Protein AF-0000000069867717 (afdb_homodimer)

Radius of gyration: 20.2 Å; Cα contacts (8 Å, |Δi|>4): 787; chains: 2; bounding box: 46×59×43 Å

Structure (mmCIF, N/CA/C/O backbone):
data_AF-0000000069867717-model_v1
#
loop_
_entity.id
_entity.type
_entity.pdbx_description
1 polymer "Cytokinin riboside 5'-monophosphate phosphoribohydrolase"
#
loop_
_atom_site.group_PDB
_atom_site.id
_atom_site.type_symbol
_atom_site.label_atom_id
_atom_site.label_alt_id
_atom_site.label_comp_id
_atom_site.label_asym_id
_atom_site.label_entity_id
_atom_site.label_seq_id
_atom_site.pdbx_PDB_ins_code
_atom_site.Cartn_x
_atom_site.Cartn_y
_atom_site.Cartn_z
_atom_site.occupancy
_atom_site.B_iso_or_equiv
_atom_site.auth_seq_id
_atom_site.auth_comp_id
_atom_site.auth_asym_id
_atom_site.auth_atom_id
_atom_site.pdbx_PDB_model_num
ATOM 1 N N . MET A 1 1 ? -8.219 23.781 23.391 1 56.34 1 MET A N 1
ATOM 2 C CA . MET A 1 1 ? -8.781 23.078 22.25 1 56.34 1 MET A CA 1
ATOM 3 C C . MET A 1 1 ? -8.023 21.766 21.984 1 56.34 1 MET A C 1
ATOM 5 O O . MET A 1 1 ? -6.82 21.688 22.234 1 56.34 1 MET A O 1
ATOM 9 N N . PHE A 1 2 ? -8.68 20.641 21.906 1 76.31 2 PHE A N 1
ATOM 10 C CA . PHE A 1 2 ? -8.008 19.359 21.812 1 76.31 2 PHE A CA 1
ATOM 11 C C . PHE A 1 2 ? -7.223 19.25 20.516 1 76.31 2 PHE A C 1
ATOM 13 O O . PHE A 1 2 ? -7.742 19.562 19.438 1 76.31 2 PHE A O 1
ATOM 20 N N . VAL A 1 3 ? -5.871 19.25 20.562 1 89.38 3 VAL A N 1
ATOM 21 C CA . VAL A 1 3 ? -4.992 19.141 19.406 1 89.38 3 VAL A CA 1
ATOM 22 C C . VAL A 1 3 ? -5.066 17.734 18.844 1 89.38 3 VAL A C 1
ATOM 24 O O . VAL A 1 3 ? -4.953 16.75 19.578 1 89.38 3 VAL A O 1
ATOM 27 N N . LYS A 1 4 ? -5.43 17.734 17.547 1 96.44 4 LYS A N 1
ATOM 28 C CA . LYS A 1 4 ? -5.453 16.453 16.844 1 96.44 4 LYS A CA 1
ATOM 29 C C . LYS A 1 4 ? -4.117 16.172 16.156 1 96.44 4 LYS A C 1
ATOM 31 O O . LYS A 1 4 ? -3.238 17.047 16.125 1 96.44 4 LYS A O 1
ATOM 36 N N . LYS A 1 5 ? -3.924 14.945 15.75 1 98.5 5 LYS A N 1
ATOM 37 C CA . LYS A 1 5 ? -2.688 14.562 15.07 1 98.5 5 LYS A CA 1
ATOM 38 C C . LYS A 1 5 ? -2.967 14.062 13.656 1 98.5 5 LYS A C 1
ATOM 40 O O . LYS A 1 5 ? -3.934 13.336 13.43 1 98.5 5 LYS A O 1
ATOM 45 N N . MET A 1 6 ? -2.17 14.516 12.742 1 98.75 6 MET A N 1
ATOM 46 C CA . MET A 1 6 ? -2.242 14.102 11.344 1 98.75 6 MET A CA 1
ATOM 47 C C . MET A 1 6 ? -0.984 13.344 10.938 1 98.75 6 MET A C 1
ATOM 49 O O . MET A 1 6 ? 0.128 13.852 11.078 1 98.75 6 MET A O 1
ATOM 53 N N . ALA A 1 7 ? -1.212 12.094 10.523 1 98.88 7 ALA A N 1
ATOM 54 C CA . ALA A 1 7 ? -0.106 11.391 9.875 1 98.88 7 ALA A CA 1
ATOM 55 C C . ALA A 1 7 ? 0.066 11.852 8.43 1 98.88 7 ALA A C 1
ATOM 57 O O . ALA A 1 7 ? -0.876 11.797 7.637 1 98.88 7 ALA A O 1
ATOM 58 N N . VAL A 1 8 ? 1.256 12.32 8.109 1 98.94 8 VAL A N 1
ATOM 59 C CA . VAL A 1 8 ? 1.554 12.758 6.75 1 98.94 8 VAL A CA 1
ATOM 60 C C . VAL A 1 8 ? 2.572 11.812 6.113 1 98.94 8 VAL A C 1
ATOM 62 O O . VAL A 1 8 ? 3.656 11.602 6.664 1 98.94 8 VAL A O 1
ATOM 65 N N . TYR A 1 9 ? 2.182 11.234 5.008 1 98.81 9 TYR A N 1
ATOM 66 C CA . TYR A 1 9 ? 3.057 10.43 4.164 1 98.81 9 TYR A CA 1
ATOM 67 C C . TYR A 1 9 ? 3.521 11.219 2.947 1 98.81 9 TYR A C 1
ATOM 69 O O . TYR A 1 9 ? 2.705 11.797 2.229 1 98.81 9 TYR A O 1
ATOM 77 N N . CYS A 1 10 ? 4.832 11.211 2.727 1 98.5 10 CYS A N 1
ATOM 78 C CA . CYS A 1 10 ? 5.305 11.992 1.591 1 98.5 10 CYS A CA 1
ATOM 79 C C . CYS A 1 10 ? 6.707 11.562 1.177 1 98.5 10 CYS A C 1
ATOM 81 O O . CYS A 1 10 ? 7.305 10.688 1.812 1 98.5 10 CYS A O 1
ATOM 83 N N . GLY A 1 11 ? 7.125 12.125 0.099 1 96.25 11 GLY A N 1
ATOM 84 C CA . GLY A 1 11 ? 8.398 11.719 -0.478 1 96.25 11 GLY A CA 1
ATOM 85 C C . GLY A 1 11 ? 9.594 12.156 0.348 1 96.25 11 GLY A C 1
ATOM 86 O O . GLY A 1 11 ? 9.594 13.25 0.921 1 96.25 11 GLY A O 1
ATOM 87 N N . ALA A 1 12 ? 10.625 11.305 0.317 1 92.62 12 ALA A N 1
ATOM 88 C CA . ALA A 1 12 ? 11.922 11.664 0.875 1 92.62 12 ALA A CA 1
ATOM 89 C C . ALA A 1 12 ? 12.68 12.602 -0.059 1 92.62 12 ALA A C 1
ATOM 91 O O . ALA A 1 12 ? 13.727 13.141 0.307 1 92.62 12 ALA A O 1
ATOM 92 N N . SER A 1 13 ? 12.156 12.859 -1.184 1 94.88 13 SER A N 1
ATOM 93 C CA . SER A 1 13 ? 12.68 13.789 -2.174 1 94.88 13 SER A CA 1
ATOM 94 C C . SER A 1 13 ? 11.812 15.047 -2.268 1 94.88 13 SER A C 1
ATOM 96 O O . SER A 1 13 ? 10.664 15.047 -1.819 1 94.88 13 SER A O 1
ATOM 98 N N . LEU A 1 14 ? 12.383 16.078 -2.877 1 96.56 14 LEU A N 1
ATOM 99 C CA . LEU A 1 14 ? 11.664 17.344 -3.023 1 96.56 14 LEU A CA 1
ATOM 100 C C . LEU A 1 14 ? 10.812 17.328 -4.285 1 96.56 14 LEU A C 1
ATOM 102 O O . LEU A 1 14 ? 9.969 18.219 -4.473 1 96.56 14 LEU A O 1
ATOM 106 N N . GLY A 1 15 ? 10.961 16.359 -5.105 1 96.06 15 GLY A N 1
ATOM 107 C CA . GLY A 1 15 ? 10.359 16.391 -6.43 1 96.06 15 GLY A CA 1
ATOM 108 C C . GLY A 1 15 ? 11.133 17.266 -7.406 1 96.06 15 GLY A C 1
ATOM 109 O O . GLY A 1 15 ? 12.266 17.656 -7.129 1 96.06 15 GLY A O 1
ATOM 110 N N . ASN A 1 16 ? 10.57 17.422 -8.578 1 96.75 16 ASN A N 1
ATOM 111 C CA . ASN A 1 16 ? 11.312 18.109 -9.625 1 96.75 16 ASN A CA 1
ATOM 112 C C . ASN A 1 16 ? 10.805 19.547 -9.828 1 96.75 16 ASN A C 1
ATOM 114 O O . ASN A 1 16 ? 11.359 20.297 -10.625 1 96.75 16 ASN A O 1
ATOM 118 N N . GLU A 1 17 ? 9.727 19.953 -9.172 1 97.5 17 GLU A N 1
ATOM 119 C CA . GLU A 1 17 ? 9.148 21.297 -9.273 1 97.5 17 GLU A CA 1
ATOM 120 C C . GLU A 1 17 ? 8.969 21.922 -7.898 1 97.5 17 GLU A C 1
ATOM 122 O O . GLU A 1 17 ? 8.641 21.234 -6.93 1 97.5 17 GLU A O 1
ATOM 127 N N . PRO A 1 18 ? 9.055 23.234 -7.801 1 98.12 18 PRO A N 1
ATOM 128 C CA . PRO A 1 18 ? 8.922 23.922 -6.516 1 98.12 18 PRO A CA 1
ATOM 129 C C . PRO A 1 18 ? 7.531 23.766 -5.906 1 98.12 18 PRO A C 1
ATOM 131 O O . PRO A 1 18 ? 7.367 23.891 -4.688 1 98.12 18 PRO A O 1
ATOM 134 N N . ILE A 1 19 ? 6.617 23.469 -6.777 1 98.5 19 ILE A N 1
ATOM 135 C CA . ILE A 1 19 ? 5.227 23.422 -6.34 1 98.5 19 ILE A CA 1
ATOM 136 C C . ILE A 1 19 ? 5.055 22.344 -5.273 1 98.5 19 ILE A C 1
ATOM 138 O O . ILE A 1 19 ? 4.203 22.469 -4.387 1 98.5 19 ILE A O 1
ATOM 142 N N . TYR A 1 20 ? 5.828 21.297 -5.285 1 98.56 20 TYR A N 1
ATOM 143 C CA . TYR A 1 20 ? 5.703 20.234 -4.297 1 98.56 20 TYR A CA 1
ATOM 144 C C . TYR A 1 20 ? 6.184 20.688 -2.928 1 98.56 20 TYR A C 1
ATOM 146 O O . TYR A 1 20 ? 5.527 20.438 -1.914 1 98.56 20 TYR A O 1
ATOM 154 N N . GLN A 1 21 ? 7.242 21.375 -2.916 1 98.44 21 GLN A N 1
ATOM 155 C CA . GLN A 1 21 ? 7.727 21.953 -1.666 1 98.44 21 GLN A CA 1
ATOM 156 C C . GLN A 1 21 ? 6.77 23.016 -1.141 1 98.44 21 GLN A C 1
ATOM 158 O O . GLN A 1 21 ? 6.504 23.078 0.061 1 98.44 21 GLN A O 1
ATOM 163 N N . GLN A 1 22 ? 6.297 23.844 -2.027 1 98.75 22 GLN A N 1
ATOM 164 C CA . GLN A 1 22 ? 5.336 24.875 -1.655 1 98.75 22 GLN A CA 1
ATOM 165 C C . GLN A 1 22 ? 4.082 24.266 -1.034 1 98.75 22 GLN A C 1
ATOM 167 O O . GLN A 1 22 ? 3.547 24.797 -0.057 1 98.75 22 GLN A O 1
ATOM 172 N N . ALA A 1 23 ? 3.641 23.156 -1.586 1 98.75 23 ALA A N 1
ATOM 173 C CA . ALA A 1 23 ? 2.471 22.469 -1.059 1 98.75 23 ALA A CA 1
ATOM 174 C C . ALA A 1 23 ? 2.742 21.922 0.34 1 98.75 23 ALA A C 1
ATOM 176 O O . ALA A 1 23 ? 1.863 21.938 1.204 1 98.75 23 ALA A O 1
ATOM 177 N N . ALA A 1 24 ? 3.938 21.391 0.567 1 98.75 24 ALA A N 1
ATOM 178 C CA . ALA A 1 24 ? 4.324 20.891 1.888 1 98.75 24 ALA A CA 1
ATOM 179 C C . ALA A 1 24 ? 4.281 22.016 2.922 1 98.75 24 ALA A C 1
ATOM 181 O O . ALA A 1 24 ? 3.77 21.828 4.027 1 98.75 24 ALA A O 1
ATOM 182 N N . VAL A 1 25 ? 4.785 23.156 2.555 1 98.81 25 VAL A N 1
ATOM 183 C CA . VAL A 1 25 ? 4.773 24.328 3.432 1 98.81 25 VAL A CA 1
ATOM 184 C C . VAL A 1 25 ? 3.332 24.75 3.715 1 98.81 25 VAL A C 1
ATOM 186 O O . VAL A 1 25 ? 2.965 24.984 4.867 1 98.81 25 VAL A O 1
ATOM 189 N N . ALA A 1 26 ? 2.568 24.828 2.674 1 98.81 26 ALA A N 1
ATOM 190 C CA . ALA A 1 26 ? 1.17 25.219 2.814 1 98.81 26 ALA A CA 1
ATOM 191 C C . ALA A 1 26 ? 0.417 24.25 3.729 1 98.81 26 ALA A C 1
ATOM 193 O O . ALA A 1 26 ? -0.398 24.688 4.551 1 98.81 26 ALA A O 1
ATOM 194 N N . LEU A 1 27 ? 0.656 22.969 3.568 1 98.81 27 LEU A N 1
ATOM 195 C CA . LEU A 1 27 ? 0.003 21.984 4.414 1 98.81 27 LEU A CA 1
ATOM 196 C C . LEU A 1 27 ? 0.368 22.188 5.879 1 98.81 27 LEU A C 1
ATOM 198 O O . LEU A 1 27 ? -0.506 22.188 6.75 1 98.81 27 LEU A O 1
ATOM 202 N N . ALA A 1 28 ? 1.643 22.359 6.156 1 98.81 28 ALA A N 1
ATOM 203 C CA . ALA A 1 28 ? 2.1 22.531 7.531 1 98.81 28 ALA A CA 1
ATOM 204 C C . ALA A 1 28 ? 1.469 23.766 8.164 1 98.81 28 ALA A C 1
ATOM 206 O O . ALA A 1 28 ? 1.031 23.734 9.312 1 98.81 28 ALA A O 1
ATOM 207 N N . ALA A 1 29 ? 1.457 24.859 7.406 1 98.38 29 ALA A N 1
ATOM 208 C CA . ALA A 1 29 ? 0.822 26.078 7.898 1 98.38 29 ALA A CA 1
ATOM 209 C C . ALA A 1 29 ? -0.659 25.859 8.188 1 98.38 29 ALA A C 1
ATOM 211 O O . ALA A 1 29 ? -1.173 26.297 9.219 1 98.38 29 ALA A O 1
ATOM 212 N N . TRP A 1 30 ? -1.313 25.203 7.285 1 98.5 30 TRP A N 1
ATOM 213 C CA . TRP A 1 30 ? -2.727 24.859 7.441 1 98.5 30 TRP A CA 1
ATOM 214 C C . TRP A 1 30 ? -2.945 24 8.672 1 98.5 30 TRP A C 1
ATOM 216 O O . TRP A 1 30 ? -3.906 24.188 9.422 1 98.5 30 TRP A O 1
ATOM 226 N N . MET A 1 31 ? -2.094 23 8.891 1 98.44 31 MET A N 1
ATOM 227 C CA . MET A 1 31 ? -2.164 22.125 10.062 1 98.44 31 MET A CA 1
ATOM 228 C C . MET A 1 31 ? -2.115 22.938 11.352 1 98.44 31 MET A C 1
ATOM 230 O O . MET A 1 31 ? -2.926 22.734 12.25 1 98.44 31 MET A O 1
ATOM 234 N N . LYS A 1 32 ? -1.188 23.875 11.352 1 97.69 32 LYS A N 1
ATOM 235 C CA . LYS A 1 32 ? -1.066 24.719 12.531 1 97.69 32 LYS A CA 1
ATOM 236 C C . LYS A 1 32 ? -2.338 25.531 12.766 1 97.69 32 LYS A C 1
ATOM 238 O O . LYS A 1 32 ? -2.865 25.562 13.875 1 97.69 32 LYS A O 1
ATOM 243 N N . GLU A 1 33 ? -2.793 26.125 11.742 1 97.12 33 GLU A N 1
ATOM 244 C CA . GLU A 1 33 ? -3.986 26.953 11.812 1 97.12 33 GLU A CA 1
ATOM 245 C C . GLU A 1 33 ? -5.199 26.156 12.258 1 97.12 33 GLU A C 1
ATOM 247 O O . GLU A 1 33 ? -6.102 26.688 12.914 1 97.12 33 GLU A O 1
ATOM 252 N N . ASN A 1 34 ? -5.215 24.875 11.945 1 97.19 34 ASN A N 1
ATOM 253 C CA . ASN A 1 34 ? -6.371 24.031 12.242 1 97.19 34 ASN A CA 1
ATOM 254 C C . ASN A 1 34 ? -6.094 23.094 13.414 1 97.19 34 ASN A C 1
ATOM 256 O O . ASN A 1 34 ? -6.805 22.109 13.602 1 97.19 34 ASN A O 1
ATOM 260 N N . HIS A 1 35 ? -5.027 23.312 14.141 1 97.06 35 HIS A N 1
ATOM 261 C CA . HIS A 1 35 ? -4.719 22.672 15.414 1 97.06 35 HIS A CA 1
ATOM 262 C C . HIS A 1 35 ? -4.41 21.188 15.219 1 97.06 35 HIS A C 1
ATOM 264 O O . HIS A 1 35 ? -4.969 20.344 15.922 1 97.06 35 HIS A O 1
ATOM 270 N N . TYR A 1 36 ? -3.551 20.922 14.242 1 98.06 36 TYR A N 1
ATOM 271 C CA . TYR A 1 36 ? -2.992 19.578 14.055 1 98.06 36 TYR A CA 1
ATOM 272 C C . TYR A 1 36 ? -1.508 19.562 14.406 1 98.06 36 TYR A C 1
ATOM 274 O O . TYR A 1 36 ? -0.762 20.469 14.023 1 98.06 36 TYR A O 1
ATOM 282 N N . ASP A 1 37 ? -1.116 18.531 15.117 1 98.44 37 ASP A N 1
ATOM 283 C CA . ASP A 1 37 ? 0.294 18.156 15.188 1 98.44 37 ASP A CA 1
ATOM 284 C C . ASP A 1 37 ? 0.649 17.141 14.109 1 98.44 37 ASP A C 1
ATOM 286 O O . ASP A 1 37 ? -0.237 16.578 13.469 1 98.44 37 ASP A O 1
ATOM 290 N N . LEU A 1 38 ? 1.912 17 13.914 1 98.81 38 LEU A N 1
ATOM 291 C CA . LEU A 1 38 ? 2.393 16.125 12.844 1 98.81 38 LEU A CA 1
ATOM 292 C C . LEU A 1 38 ? 2.842 14.773 13.406 1 98.81 38 LEU A C 1
ATOM 294 O O . LEU A 1 38 ? 3.553 14.719 14.414 1 98.81 38 LEU A O 1
ATOM 298 N N . VAL A 1 39 ? 2.402 13.688 12.812 1 98.94 39 VAL A N 1
ATOM 299 C CA . VAL A 1 39 ? 3 12.359 12.898 1 98.94 39 VAL A CA 1
ATOM 300 C C . VAL A 1 39 ? 3.586 11.961 11.547 1 98.94 39 VAL A C 1
ATOM 302 O O . VAL A 1 39 ? 2.896 12.016 10.523 1 98.94 39 VAL A O 1
ATOM 305 N N . TYR A 1 40 ? 4.879 11.625 11.492 1 98.62 40 TYR A N 1
ATOM 306 C CA . TYR A 1 40 ? 5.477 11.266 10.211 1 98.62 40 TYR A CA 1
ATOM 307 C C . TYR A 1 40 ? 6.668 10.336 10.414 1 98.62 40 TYR A C 1
ATOM 309 O O . TYR A 1 40 ? 6.914 9.859 11.523 1 98.62 40 TYR A O 1
ATOM 317 N N . GLY A 1 41 ? 7.34 10.016 9.383 1 96.56 41 GLY A N 1
ATOM 318 C CA . GLY A 1 41 ? 8.375 9 9.414 1 96.56 41 GLY A CA 1
ATOM 319 C C . GLY A 1 41 ? 9.648 9.461 10.102 1 96.56 41 GLY A C 1
ATOM 320 O O . GLY A 1 41 ? 10.547 8.664 10.359 1 96.56 41 GLY A O 1
ATOM 321 N N . GLY A 1 42 ? 9.797 10.711 10.289 1 96.62 42 GLY A N 1
ATOM 322 C CA . GLY A 1 42 ? 10.883 11.195 11.133 1 96.62 42 GLY A CA 1
ATOM 323 C C . GLY A 1 42 ? 12.094 11.656 10.336 1 96.62 42 GLY A C 1
ATOM 324 O O . GLY A 1 42 ? 13.102 12.062 10.914 1 96.62 42 GLY A O 1
ATOM 325 N N . GLY A 1 43 ? 12.031 11.617 9.031 1 93.44 43 GLY A N 1
ATOM 326 C CA . GLY A 1 43 ? 13.164 12.016 8.219 1 93.44 43 GLY A CA 1
ATOM 327 C C . GLY A 1 43 ? 13.32 13.523 8.117 1 93.44 43 GLY A C 1
ATOM 328 O O . GLY A 1 43 ? 12.352 14.266 8.281 1 93.44 43 GLY A O 1
ATOM 329 N N . ASN A 1 44 ? 14.57 13.945 7.766 1 94.19 44 ASN A N 1
ATOM 330 C CA . ASN A 1 44 ? 14.859 15.375 7.668 1 94.19 44 ASN A CA 1
ATOM 331 C C . ASN A 1 44 ? 15.07 15.805 6.223 1 94.19 44 ASN A C 1
ATOM 333 O O . ASN A 1 44 ? 15.516 16.922 5.961 1 94.19 44 ASN A O 1
ATOM 337 N N . VAL A 1 45 ? 14.766 14.938 5.332 1 93.31 45 VAL A N 1
ATOM 338 C CA . VAL A 1 45 ? 15.062 15.234 3.936 1 93.31 45 VAL A CA 1
ATOM 339 C C . VAL A 1 45 ? 13.766 15.359 3.143 1 93.31 45 VAL A C 1
ATOM 341 O O . VAL A 1 45 ? 12.703 14.914 3.6 1 93.31 45 VAL A O 1
ATOM 344 N N . GLY A 1 46 ? 13.844 16.031 2.025 1 96.19 46 GLY A N 1
ATOM 345 C CA . GLY A 1 46 ? 12.742 16.078 1.078 1 96.19 46 GLY A CA 1
ATOM 346 C C . GLY A 1 46 ? 11.516 16.781 1.63 1 96.19 46 GLY A C 1
ATOM 347 O O . GLY A 1 46 ? 11.633 17.766 2.367 1 96.19 46 GLY A O 1
ATOM 348 N N . LEU A 1 47 ? 10.375 16.281 1.177 1 98.44 47 LEU A N 1
ATOM 349 C CA . LEU A 1 47 ? 9.117 16.859 1.637 1 98.44 47 LEU A CA 1
ATOM 350 C C . LEU A 1 47 ? 8.891 16.562 3.117 1 98.44 47 LEU A C 1
ATOM 352 O O . LEU A 1 47 ? 8.281 17.375 3.826 1 98.44 47 LEU A O 1
ATOM 356 N N . MET A 1 48 ? 9.422 15.445 3.539 1 97.75 48 MET A N 1
ATOM 357 C CA . MET A 1 48 ? 9.32 15.102 4.953 1 97.75 48 MET A CA 1
ATOM 358 C C . MET A 1 48 ? 9.945 16.188 5.828 1 97.75 48 MET A C 1
ATOM 360 O O . MET A 1 48 ? 9.305 16.688 6.75 1 97.75 48 MET A O 1
ATOM 364 N N . GLY A 1 49 ? 11.188 16.516 5.516 1 97.44 49 GLY A N 1
ATOM 365 C CA . GLY A 1 49 ? 11.844 17.578 6.258 1 97.44 49 GLY A CA 1
ATOM 366 C C . GLY A 1 49 ? 11.133 18.906 6.145 1 97.44 49 GLY A C 1
ATOM 367 O O . GLY A 1 49 ? 11.031 19.656 7.125 1 97.44 49 GLY A O 1
ATOM 368 N N . THR A 1 50 ? 10.586 19.219 4.996 1 98.5 50 THR A N 1
ATOM 369 C CA . THR A 1 50 ? 9.922 20.484 4.727 1 98.5 50 THR A CA 1
ATOM 370 C C . THR A 1 50 ? 8.68 20.641 5.602 1 98.5 50 THR A C 1
ATOM 372 O O . THR A 1 50 ? 8.492 21.672 6.242 1 98.5 50 THR A O 1
ATOM 375 N N . VAL A 1 51 ? 7.832 19.594 5.66 1 98.75 51 VAL A N 1
ATOM 376 C CA . VAL A 1 51 ? 6.621 19.656 6.477 1 98.75 51 VAL A CA 1
ATOM 377 C C . VAL A 1 51 ? 6.996 19.797 7.949 1 98.75 51 VAL A C 1
ATOM 379 O O . VAL A 1 51 ? 6.449 20.656 8.656 1 98.75 51 VAL A O 1
ATOM 382 N N . ALA A 1 52 ? 7.945 18.984 8.398 1 98.69 52 ALA A N 1
ATOM 383 C CA . ALA A 1 52 ? 8.359 18.969 9.797 1 98.69 52 ALA A CA 1
ATOM 384 C C . ALA A 1 52 ? 8.938 20.312 10.211 1 98.69 52 ALA A C 1
ATOM 386 O O . ALA A 1 52 ? 8.508 20.906 11.203 1 98.69 52 ALA A O 1
ATOM 387 N N . ASP A 1 53 ? 9.836 20.859 9.398 1 98.62 53 ASP A N 1
ATOM 388 C CA . ASP A 1 53 ? 10.508 22.109 9.711 1 98.62 53 ASP A CA 1
ATOM 389 C C . ASP A 1 53 ? 9.516 23.266 9.734 1 98.62 53 ASP A C 1
ATOM 391 O O . ASP A 1 53 ? 9.586 24.141 10.609 1 98.62 53 ASP A O 1
ATOM 395 N N . THR A 1 54 ? 8.68 23.281 8.758 1 98.75 54 THR A N 1
ATOM 396 C CA . THR A 1 54 ? 7.707 24.359 8.672 1 98.75 54 THR A CA 1
ATOM 397 C C . THR A 1 54 ? 6.781 24.359 9.883 1 98.75 54 THR A C 1
ATOM 399 O O . THR A 1 54 ? 6.523 25.406 10.484 1 98.75 54 THR A O 1
ATOM 402 N N . LEU A 1 55 ? 6.273 23.156 10.25 1 98.69 55 LEU A N 1
ATOM 403 C CA . LEU A 1 55 ? 5.367 23.078 11.391 1 98.69 55 LEU A CA 1
ATOM 404 C C . LEU A 1 55 ? 6.078 23.469 12.68 1 98.69 55 LEU A C 1
ATOM 406 O O . LEU A 1 55 ? 5.508 24.172 13.523 1 98.69 55 LEU A O 1
ATOM 410 N N . LEU A 1 56 ? 7.312 23.062 12.875 1 98.5 56 LEU A N 1
ATOM 411 C CA . LEU A 1 56 ? 8.109 23.438 14.031 1 98.5 56 LEU A CA 1
ATOM 412 C C . LEU A 1 56 ? 8.266 24.953 14.109 1 98.5 56 LEU A C 1
ATOM 414 O O . LEU A 1 56 ? 8.094 25.547 15.18 1 98.5 56 LEU A O 1
ATOM 418 N N . ALA A 1 57 ? 8.586 25.547 12.984 1 98.06 57 ALA A N 1
ATOM 419 C CA . ALA A 1 57 ? 8.789 26.984 12.93 1 98.06 57 ALA A CA 1
ATOM 420 C C . ALA A 1 57 ? 7.52 27.734 13.32 1 98.06 57 ALA A C 1
ATOM 422 O O . ALA A 1 57 ? 7.582 28.844 13.859 1 98.06 57 ALA A O 1
ATOM 423 N N . GLU A 1 58 ? 6.414 27.125 13.117 1 96.38 58 GLU A N 1
ATOM 424 C CA . GLU A 1 58 ? 5.125 27.734 13.438 1 96.38 58 GLU A CA 1
ATOM 425 C C . GLU A 1 58 ? 4.715 27.422 14.875 1 96.38 58 GLU A C 1
ATOM 427 O O . GLU A 1 58 ? 3.625 27.797 15.312 1 96.38 58 GLU A O 1
ATOM 432 N N . GLY A 1 59 ? 5.555 26.672 15.562 1 96.38 59 GLY A N 1
ATOM 433 C CA . GLY A 1 59 ? 5.312 26.391 16.969 1 96.38 59 GLY A CA 1
ATOM 434 C C . GLY A 1 59 ? 4.496 25.125 17.188 1 96.38 59 GLY A C 1
ATOM 435 O O . GLY A 1 59 ? 3.934 24.922 18.266 1 96.38 59 GLY A O 1
ATOM 436 N N . GLY A 1 60 ? 4.406 24.297 16.125 1 97.19 60 GLY A N 1
ATOM 437 C CA . GLY A 1 60 ? 3.688 23.047 16.25 1 97.19 60 GLY A CA 1
ATOM 438 C C . GLY A 1 60 ? 4.543 21.922 16.797 1 97.19 60 GLY A C 1
ATOM 439 O O . GLY A 1 60 ? 5.762 22.062 16.922 1 97.19 60 GLY A O 1
ATOM 440 N N . GLU A 1 61 ? 3.877 20.797 17.156 1 98.38 61 GLU A N 1
ATOM 441 C CA . GLU A 1 61 ? 4.578 19.594 17.609 1 98.38 61 GLU A CA 1
ATOM 442 C C . GLU A 1 61 ? 4.77 18.609 16.453 1 98.38 61 GLU A C 1
ATOM 444 O O . GLU A 1 61 ? 3.883 18.438 15.617 1 98.38 61 GLU A O 1
ATOM 449 N N . VAL A 1 62 ? 5.922 18.016 16.438 1 98.75 62 VAL A N 1
ATOM 450 C CA . VAL A 1 62 ? 6.289 17.062 15.391 1 98.75 62 VAL A CA 1
ATOM 451 C C . VAL A 1 62 ? 6.742 15.75 16.016 1 98.75 62 VAL A C 1
ATOM 453 O O . VAL A 1 62 ? 7.727 15.719 16.766 1 98.75 62 VAL A O 1
ATOM 456 N N . ILE A 1 63 ? 5.988 14.695 15.695 1 98.81 63 ILE A N 1
ATOM 457 C CA . ILE A 1 63 ? 6.277 13.359 16.203 1 98.81 63 ILE A CA 1
ATOM 458 C C . ILE A 1 63 ? 6.777 12.469 15.07 1 98.81 63 ILE A C 1
ATOM 460 O O . ILE A 1 63 ? 6.078 12.266 14.078 1 98.81 63 ILE A O 1
ATOM 464 N N . GLY A 1 64 ? 7.98 11.969 15.234 1 98.31 64 GLY A N 1
ATOM 465 C CA . GLY A 1 64 ? 8.555 11.031 14.289 1 98.31 64 GLY A CA 1
ATOM 466 C C . GLY A 1 64 ? 8.492 9.594 14.75 1 98.31 64 GLY A C 1
ATOM 467 O O . GLY A 1 64 ? 8.539 9.32 15.953 1 98.31 64 GLY A O 1
ATOM 468 N N . VAL A 1 65 ? 8.312 8.656 13.844 1 98 65 VAL A N 1
ATOM 469 C CA . VAL A 1 65 ? 8.391 7.227 14.102 1 98 65 VAL A CA 1
ATOM 470 C C . VAL A 1 65 ? 9.383 6.578 13.148 1 98 65 VAL A C 1
ATOM 472 O O . VAL A 1 65 ? 9.188 6.594 11.93 1 98 65 VAL A O 1
ATOM 475 N N . MET A 1 66 ? 10.414 5.992 13.664 1 95.62 66 MET A N 1
ATOM 476 C CA . MET A 1 66 ? 11.461 5.461 12.797 1 95.62 66 MET A CA 1
ATOM 477 C C . MET A 1 66 ? 12.016 4.156 13.359 1 95.62 66 MET A C 1
ATOM 479 O O . MET A 1 66 ? 12.281 4.051 14.555 1 95.62 66 MET A O 1
ATOM 483 N N . PRO A 1 67 ? 12.117 3.164 12.438 1 92.94 67 PRO A N 1
ATOM 484 C CA . PRO A 1 67 ? 12.789 1.949 12.906 1 92.94 67 PRO A CA 1
ATOM 485 C C . PRO A 1 67 ? 14.273 2.16 13.18 1 92.94 67 PRO A C 1
ATOM 487 O O . PRO A 1 67 ? 14.914 2.998 12.539 1 92.94 67 PRO A O 1
ATOM 490 N N . THR A 1 68 ? 14.828 1.328 13.945 1 88.75 68 THR A N 1
ATOM 491 C CA . THR A 1 68 ? 16.219 1.435 14.383 1 88.75 68 THR A CA 1
ATOM 492 C C . THR A 1 68 ? 17.172 1.349 13.203 1 88.75 68 THR A C 1
ATOM 494 O O . THR A 1 68 ? 18.141 2.113 13.117 1 88.75 68 THR A O 1
ATOM 497 N N . PHE A 1 69 ? 16.906 0.486 12.281 1 82.69 69 PHE A N 1
ATOM 498 C CA . PHE A 1 69 ? 17.828 0.258 11.188 1 82.69 69 PHE A CA 1
ATOM 499 C C . PHE A 1 69 ? 17.859 1.452 10.242 1 82.69 69 PHE A C 1
ATOM 501 O O . PHE A 1 69 ? 18.859 1.697 9.562 1 82.69 69 PHE A O 1
ATOM 508 N N . LEU A 1 70 ? 16.797 2.199 10.195 1 81.06 70 LEU A N 1
ATOM 509 C CA . LEU A 1 70 ? 16.75 3.367 9.32 1 81.06 70 LEU A CA 1
ATOM 510 C C . LEU A 1 70 ? 17.406 4.574 9.984 1 81.06 70 LEU A C 1
ATOM 512 O O . LEU A 1 70 ? 17.828 5.508 9.297 1 81.06 70 LEU A O 1
ATOM 516 N N . MET A 1 71 ? 17.344 4.578 11.273 1 78.75 71 MET A N 1
ATOM 517 C CA . MET A 1 71 ? 18 5.664 12 1 78.75 71 MET A CA 1
ATOM 518 C C . MET A 1 71 ? 19.484 5.746 11.633 1 78.75 71 MET A C 1
ATOM 520 O O . MET A 1 71 ? 20.047 6.84 11.531 1 78.75 71 MET A O 1
ATOM 524 N N . GLU A 1 72 ? 20 4.613 11.359 1 70.94 72 GLU A N 1
ATOM 525 C CA . GLU A 1 72 ? 21.406 4.516 11.031 1 70.94 72 GLU A CA 1
ATOM 526 C C . GLU A 1 72 ? 21.672 4.895 9.578 1 70.94 72 GLU A C 1
ATOM 528 O O . GLU A 1 72 ? 22.766 5.34 9.234 1 70.94 72 GLU A O 1
ATOM 533 N N . ARG A 1 73 ? 20.625 4.672 8.82 1 69.06 73 ARG A N 1
ATOM 534 C CA . ARG A 1 73 ? 20.797 4.863 7.383 1 69.06 73 ARG A CA 1
ATOM 535 C C . ARG A 1 73 ? 20.203 6.199 6.938 1 69.06 73 ARG A C 1
ATOM 537 O O . ARG A 1 73 ? 20.797 6.891 6.102 1 69.06 73 ARG A O 1
ATOM 544 N N . GLU A 1 74 ? 18.953 6.402 7.504 1 65.25 74 GLU A N 1
ATOM 545 C CA . GLU A 1 74 ? 18.266 7.645 7.148 1 65.25 74 GLU A CA 1
ATOM 546 C C . GLU A 1 74 ? 18.734 8.805 8.023 1 65.25 74 GLU A C 1
ATOM 548 O O . GLU A 1 74 ? 19.312 8.586 9.094 1 65.25 74 GLU A O 1
ATOM 553 N N . ILE A 1 75 ? 18.516 9.961 7.449 1 79.5 75 ILE A N 1
ATOM 554 C CA . ILE A 1 75 ? 18.859 11.164 8.203 1 79.5 75 ILE A CA 1
ATOM 555 C C . ILE A 1 75 ? 17.703 11.547 9.117 1 79.5 75 ILE A C 1
ATOM 557 O O . ILE A 1 75 ? 16.766 12.242 8.695 1 79.5 75 ILE A O 1
ATOM 561 N N . ALA A 1 76 ? 17.75 10.859 10.25 1 89.38 76 ALA A N 1
ATOM 562 C CA . ALA A 1 76 ? 16.734 11.18 11.25 1 89.38 76 ALA A CA 1
ATOM 563 C C . ALA A 1 76 ? 16.719 12.68 11.547 1 89.38 76 ALA A C 1
ATOM 565 O O . ALA A 1 76 ? 17.766 13.32 11.57 1 89.38 76 ALA A O 1
ATOM 566 N N . HIS A 1 77 ? 15.516 13.195 11.695 1 93.5 77 HIS A N 1
ATOM 567 C CA . HIS A 1 77 ? 15.383 14.594 12.078 1 93.5 77 HIS A CA 1
ATOM 568 C C . HIS A 1 77 ? 15.664 14.797 13.562 1 93.5 77 HIS A C 1
ATOM 570 O O . HIS A 1 77 ? 14.852 14.406 14.406 1 93.5 77 HIS A O 1
ATOM 576 N N . ASN A 1 78 ? 16.672 15.469 13.953 1 92.38 78 ASN A N 1
ATOM 577 C CA . ASN A 1 78 ? 17.109 15.594 15.344 1 92.38 78 ASN A CA 1
ATOM 578 C C . ASN A 1 78 ? 16.438 16.781 16.031 1 92.38 78 ASN A C 1
ATOM 580 O O . ASN A 1 78 ? 16.578 16.969 17.234 1 92.38 78 ASN A O 1
ATOM 584 N N . GLY A 1 79 ? 15.672 17.562 15.359 1 94.88 79 GLY A N 1
ATOM 585 C CA . GLY A 1 79 ? 15.094 18.766 15.922 1 94.88 79 GLY A CA 1
ATOM 586 C C . GLY A 1 79 ? 13.609 18.641 16.219 1 94.88 79 GLY A C 1
ATOM 587 O O . GLY A 1 79 ? 12.969 19.594 16.656 1 94.88 79 GLY A O 1
ATOM 588 N N . ILE A 1 80 ? 13.07 17.406 16.016 1 97.25 80 ILE A N 1
ATOM 589 C CA . ILE A 1 80 ? 11.625 17.297 16.156 1 97.25 80 ILE A CA 1
ATOM 590 C C . ILE A 1 80 ? 11.25 17.125 17.625 1 97.25 80 ILE A C 1
ATOM 592 O O . ILE A 1 80 ? 12.125 16.938 18.469 1 97.25 80 ILE A O 1
ATOM 596 N N . THR A 1 81 ? 10.016 17.25 17.953 1 98.44 81 THR A N 1
ATOM 597 C CA . THR A 1 81 ? 9.516 17.281 19.328 1 98.44 81 THR A CA 1
ATOM 598 C C . THR A 1 81 ? 9.719 15.938 20 1 98.44 81 THR A C 1
ATOM 600 O O . THR A 1 81 ? 10.133 15.883 21.172 1 98.44 81 THR A O 1
ATOM 603 N N . LYS A 1 82 ? 9.336 14.844 19.328 1 98.19 82 LYS A N 1
ATOM 604 C CA . LYS A 1 82 ? 9.453 13.484 19.875 1 98.19 82 LYS A CA 1
ATOM 605 C C . LYS A 1 82 ? 9.742 12.477 18.766 1 98.19 82 LYS A C 1
ATOM 607 O O . LYS A 1 82 ? 9.133 12.539 17.688 1 98.19 82 LYS A O 1
ATOM 612 N N . MET A 1 83 ? 10.672 11.578 19.062 1 97.56 83 MET A N 1
ATOM 613 C CA . MET A 1 83 ? 10.961 10.477 18.156 1 97.56 83 MET A CA 1
ATOM 614 C C . MET A 1 83 ? 10.633 9.133 18.812 1 97.56 83 MET A C 1
ATOM 616 O O . MET A 1 83 ? 11.156 8.828 19.891 1 97.56 83 MET A O 1
ATOM 620 N N . HIS A 1 84 ? 9.742 8.43 18.266 1 97.81 84 HIS A N 1
ATOM 621 C CA . HIS A 1 84 ? 9.531 7.039 18.641 1 97.81 84 HIS A CA 1
ATOM 622 C C . HIS A 1 84 ? 10.398 6.102 17.812 1 97.81 84 HIS A C 1
ATOM 624 O O . HIS A 1 84 ? 10.312 6.09 16.578 1 97.81 84 HIS A O 1
ATOM 630 N N . THR A 1 85 ? 11.227 5.375 18.453 1 96.19 85 THR A N 1
ATOM 631 C CA . THR A 1 85 ? 12.008 4.34 17.781 1 96.19 85 THR A CA 1
ATOM 632 C C . THR A 1 85 ? 11.305 2.986 17.891 1 96.19 85 THR A C 1
ATOM 634 O O . THR A 1 85 ? 10.852 2.602 18.969 1 96.19 85 THR A O 1
ATOM 637 N N . VAL A 1 86 ? 11.18 2.279 16.75 1 95.69 86 VAL A N 1
ATOM 638 C CA . VAL A 1 86 ? 10.477 1.001 16.734 1 95.69 86 VAL A CA 1
ATOM 639 C C . VAL A 1 86 ? 11.375 -0.071 16.125 1 95.69 86 VAL A C 1
ATOM 641 O O . VAL A 1 86 ? 12.484 0.222 15.672 1 95.69 86 VAL A O 1
ATOM 644 N N . SER A 1 87 ? 10.898 -1.309 16.109 1 92.88 87 SER A N 1
ATOM 645 C CA . SER A 1 87 ? 11.75 -2.443 15.773 1 92.88 87 SER A CA 1
ATOM 646 C C . SER A 1 87 ? 11.859 -2.627 14.266 1 92.88 87 SER A C 1
ATOM 648 O O . SER A 1 87 ? 12.898 -3.074 13.758 1 92.88 87 SER A O 1
ATOM 650 N N . ASP A 1 88 ? 10.773 -2.359 13.523 1 91.94 88 ASP A N 1
ATOM 651 C CA . ASP A 1 88 ? 10.758 -2.633 12.086 1 91.94 88 ASP A CA 1
ATOM 652 C C . ASP A 1 88 ? 9.711 -1.772 11.375 1 91.94 88 ASP A C 1
ATOM 654 O O . ASP A 1 88 ? 9.039 -0.96 12.008 1 91.94 88 ASP A O 1
ATOM 658 N N . MET A 1 89 ? 9.594 -1.967 10.102 1 92.94 89 MET A N 1
ATOM 659 C CA . MET A 1 89 ? 8.727 -1.131 9.273 1 92.94 89 MET A CA 1
ATOM 660 C C . MET A 1 89 ? 7.262 -1.358 9.617 1 92.94 89 MET A C 1
ATOM 662 O O . MET A 1 89 ? 6.449 -0.437 9.531 1 92.94 89 MET A O 1
ATOM 666 N N . HIS A 1 90 ? 6.836 -2.598 9.93 1 94.56 90 HIS A N 1
ATOM 667 C CA . HIS A 1 90 ? 5.457 -2.871 10.312 1 94.56 90 HIS A CA 1
ATOM 668 C C . HIS A 1 90 ? 5.105 -2.172 11.625 1 94.56 90 HIS A C 1
ATOM 670 O O . HIS A 1 90 ? 4.047 -1.551 11.734 1 94.56 90 HIS A O 1
ATOM 676 N N . ALA A 1 91 ? 6.012 -2.229 12.562 1 94.69 91 ALA A N 1
ATOM 677 C CA . ALA A 1 91 ? 5.828 -1.525 13.828 1 94.69 91 ALA A CA 1
ATOM 678 C C . ALA A 1 91 ? 5.73 -0.019 13.609 1 94.69 91 ALA A C 1
ATOM 680 O O . ALA A 1 91 ? 4.965 0.666 14.297 1 94.69 91 ALA A O 1
ATOM 681 N N . ARG A 1 92 ? 6.516 0.533 12.719 1 95.56 92 ARG A N 1
ATOM 682 C CA . ARG A 1 92 ? 6.457 1.949 12.375 1 95.56 92 ARG A CA 1
ATOM 683 C C . ARG A 1 92 ? 5.059 2.342 11.906 1 95.56 92 ARG A C 1
ATOM 685 O O . ARG A 1 92 ? 4.465 3.287 12.43 1 95.56 92 ARG A O 1
ATOM 692 N N . LYS A 1 93 ? 4.562 1.613 10.914 1 96.19 93 LYS A N 1
ATOM 693 C CA . LYS A 1 93 ? 3.258 1.939 10.352 1 96.19 93 LYS A CA 1
ATOM 694 C C . LYS A 1 93 ? 2.154 1.784 11.391 1 96.19 93 LYS A C 1
ATOM 696 O O . LYS A 1 93 ? 1.239 2.607 11.461 1 96.19 93 LYS A O 1
ATOM 701 N N . LYS A 1 94 ? 2.252 0.745 12.188 1 95.25 94 LYS A N 1
ATOM 702 C CA . LYS A 1 94 ? 1.278 0.53 13.25 1 95.25 94 LYS A CA 1
ATOM 703 C C . LYS A 1 94 ? 1.268 1.702 14.227 1 95.25 94 LYS A C 1
ATOM 705 O O . LYS A 1 94 ? 0.203 2.213 14.586 1 95.25 94 LYS A O 1
ATOM 710 N N . LYS A 1 95 ? 2.412 2.137 14.688 1 97.5 95 LYS A N 1
ATOM 711 C CA . LYS A 1 95 ? 2.533 3.234 15.648 1 97.5 95 LYS A CA 1
ATOM 712 C C . LYS A 1 95 ? 1.993 4.535 15.055 1 97.5 95 LYS A C 1
ATOM 714 O O . LYS A 1 95 ? 1.309 5.293 15.75 1 97.5 95 LYS A O 1
ATOM 719 N N . MET A 1 96 ? 2.293 4.805 13.812 1 98.12 96 MET A N 1
ATOM 720 C CA . MET A 1 96 ? 1.802 6.016 13.172 1 98.12 96 MET A CA 1
ATOM 721 C C . MET A 1 96 ? 0.278 6.016 13.102 1 98.12 96 MET A C 1
ATOM 723 O O . MET A 1 96 ? -0.359 7.043 13.336 1 98.12 96 MET A O 1
ATOM 727 N N . ILE A 1 97 ? -0.272 4.863 12.773 1 97 97 ILE A N 1
ATOM 728 C CA . ILE A 1 97 ? -1.723 4.734 12.688 1 97 97 ILE A CA 1
ATOM 729 C C . ILE A 1 97 ? -2.34 4.941 14.07 1 97 97 ILE A C 1
ATOM 731 O O . ILE A 1 97 ? -3.365 5.617 14.203 1 97 97 ILE A O 1
ATOM 735 N N . GLU A 1 98 ? -1.707 4.422 15.109 1 96.12 98 GLU A N 1
ATOM 736 C CA . GLU A 1 98 ? -2.178 4.547 16.484 1 96.12 98 GLU A CA 1
ATOM 737 C C . GLU A 1 98 ? -2.191 6.004 16.938 1 96.12 98 GLU A C 1
ATOM 739 O O . GLU A 1 98 ? -3.049 6.41 17.719 1 96.12 98 GLU A O 1
ATOM 744 N N . LEU A 1 99 ? -1.287 6.777 16.469 1 97.88 99 LEU A N 1
ATOM 745 C CA . LEU A 1 99 ? -1.071 8.133 16.969 1 97.88 99 LEU A CA 1
ATOM 746 C C . LEU A 1 99 ? -1.99 9.125 16.266 1 97.88 99 LEU A C 1
ATOM 748 O O . LEU A 1 99 ? -2.281 10.195 16.797 1 97.88 99 LEU A O 1
ATOM 752 N N . ALA A 1 100 ? -2.467 8.82 15.094 1 98.06 100 ALA A N 1
ATOM 753 C CA . ALA A 1 100 ? -3.006 9.875 14.234 1 98.06 100 ALA A CA 1
ATOM 754 C C . ALA A 1 100 ? -4.531 9.812 14.188 1 98.06 100 ALA A C 1
ATOM 756 O O . ALA A 1 100 ? -5.121 8.742 14.32 1 98.06 100 ALA A O 1
ATOM 757 N N . ASP A 1 101 ? -5.113 10.938 13.93 1 97.12 101 ASP A N 1
ATOM 758 C CA . ASP A 1 101 ? -6.555 11.086 13.781 1 97.12 101 ASP A CA 1
ATOM 759 C C . ASP A 1 101 ? -6.945 11.234 12.312 1 97.12 101 ASP A C 1
ATOM 761 O O . ASP A 1 101 ? -8.117 11.078 11.961 1 97.12 101 ASP A O 1
ATOM 765 N N . VAL A 1 102 ? -6.02 11.594 11.523 1 98.19 102 VAL A N 1
ATOM 766 C CA . VAL A 1 102 ? -6.176 11.82 10.086 1 98.19 102 VAL A CA 1
ATOM 767 C C . VAL A 1 102 ? -4.949 11.297 9.344 1 98.19 102 VAL A C 1
ATOM 769 O O . VAL A 1 102 ? -3.828 11.375 9.852 1 98.19 102 VAL A O 1
ATOM 772 N N . TYR A 1 103 ? -5.133 10.734 8.156 1 98.75 103 TYR A N 1
ATOM 773 C CA . TYR A 1 103 ? -4.043 10.289 7.297 1 98.75 103 TYR A CA 1
ATOM 774 C C . TYR A 1 103 ? -4.031 11.062 5.984 1 98.75 103 TYR A C 1
ATOM 776 O O . TYR A 1 103 ? -5.043 11.125 5.285 1 98.75 103 TYR A O 1
ATOM 784 N N . LEU A 1 104 ? -2.91 11.664 5.66 1 98.94 104 LEU A N 1
ATOM 785 C CA . LEU A 1 104 ? -2.814 12.445 4.434 1 98.94 104 LEU A CA 1
ATOM 786 C C . LEU A 1 104 ? -1.525 12.133 3.684 1 98.94 104 LEU A C 1
ATOM 788 O O . LEU A 1 104 ? -0.457 12.039 4.293 1 98.94 104 LEU A O 1
ATOM 792 N N . ALA A 1 105 ? -1.644 11.992 2.365 1 98.94 105 ALA A N 1
ATOM 793 C CA . ALA A 1 105 ? -0.468 11.797 1.521 1 98.94 105 ALA A CA 1
ATOM 794 C C . ALA A 1 105 ? -0.173 13.039 0.691 1 98.94 105 ALA A C 1
ATOM 796 O O . ALA A 1 105 ? -1.026 13.508 -0.069 1 98.94 105 ALA A O 1
ATOM 797 N N . LEU A 1 106 ? 1.008 13.57 0.86 1 98.75 106 LEU A N 1
ATOM 798 C CA . LEU A 1 106 ? 1.638 14.43 -0.136 1 98.75 106 LEU A CA 1
ATOM 799 C C . LEU A 1 106 ? 2.303 13.602 -1.229 1 98.75 106 LEU A C 1
ATOM 801 O O . LEU A 1 106 ? 2.479 12.391 -1.073 1 98.75 106 LEU A O 1
ATOM 805 N N . PRO A 1 107 ? 2.635 14.242 -2.363 1 98.75 107 PRO A N 1
ATOM 806 C CA . PRO A 1 107 ? 3.332 13.492 -3.41 1 98.75 107 PRO A CA 1
ATOM 807 C C . PRO A 1 107 ? 4.551 12.734 -2.881 1 98.75 107 PRO A C 1
ATOM 809 O O . PRO A 1 107 ? 5.234 13.219 -1.974 1 98.75 107 PRO A O 1
ATOM 812 N N . GLY A 1 108 ? 4.809 11.609 -3.428 1 98.44 108 GLY A N 1
ATOM 813 C CA . GLY A 1 108 ? 5.914 10.75 -3.041 1 98.44 108 GLY A CA 1
ATOM 814 C C . GLY A 1 108 ? 6.066 9.539 -3.945 1 98.44 108 GLY A C 1
ATOM 815 O O . GLY A 1 108 ? 5.488 9.492 -5.031 1 98.44 108 GLY A O 1
ATOM 816 N N . GLY A 1 109 ? 6.922 8.664 -3.535 1 97.94 109 GLY A N 1
ATOM 817 C CA . GLY A 1 109 ? 7.195 7.465 -4.305 1 97.94 109 GLY A CA 1
ATOM 818 C C . GLY A 1 109 ? 6.398 6.262 -3.836 1 97.94 109 GLY A C 1
ATOM 819 O O . GLY A 1 109 ? 5.316 6.41 -3.264 1 97.94 109 GLY A O 1
ATOM 820 N N . PRO A 1 110 ? 6.93 5.059 -4.105 1 97.62 110 PRO A N 1
ATOM 821 C CA . PRO A 1 110 ? 6.227 3.822 -3.752 1 97.62 110 PRO A CA 1
ATOM 822 C C . PRO A 1 110 ? 6.012 3.68 -2.248 1 97.62 110 PRO A C 1
ATOM 824 O O . PRO A 1 110 ? 5.012 3.098 -1.816 1 97.62 110 PRO A O 1
ATOM 827 N N . GLY A 1 111 ? 6.91 4.188 -1.43 1 96.75 111 GLY A N 1
ATOM 828 C CA . GLY A 1 111 ? 6.703 4.164 0.009 1 96.75 111 GLY A CA 1
ATOM 829 C C . GLY A 1 111 ? 5.477 4.938 0.447 1 96.75 111 GLY A C 1
ATOM 830 O O . GLY A 1 111 ? 4.691 4.457 1.27 1 96.75 111 GLY A O 1
ATOM 831 N N . THR A 1 112 ? 5.309 6.102 -0.103 1 98.5 112 THR A N 1
ATOM 832 C CA . THR A 1 112 ? 4.137 6.918 0.181 1 98.5 112 THR A CA 1
ATOM 833 C C . THR A 1 112 ? 2.863 6.223 -0.292 1 98.5 112 THR A C 1
ATOM 835 O O . THR A 1 112 ? 1.871 6.168 0.437 1 98.5 112 THR A O 1
ATOM 838 N N . LEU A 1 113 ? 2.93 5.68 -1.476 1 98.62 113 LEU A N 1
ATOM 839 C CA . LEU A 1 113 ? 1.799 4.93 -2.014 1 98.62 113 LEU A CA 1
ATOM 840 C C . LEU A 1 113 ? 1.413 3.785 -1.084 1 98.62 113 LEU A C 1
ATOM 842 O O . LEU A 1 113 ? 0.23 3.58 -0.802 1 98.62 113 LEU A O 1
ATOM 846 N N . GLU A 1 114 ? 2.387 3.074 -0.652 1 98.06 114 GLU A N 1
ATOM 847 C CA . GLU A 1 114 ? 2.164 1.938 0.237 1 98.06 114 GLU A CA 1
ATOM 848 C C . GLU A 1 114 ? 1.511 2.379 1.543 1 98.06 114 GLU A C 1
ATOM 850 O O . GLU A 1 114 ? 0.542 1.767 1.996 1 98.06 114 GLU A O 1
ATOM 855 N N . GLU A 1 115 ? 1.987 3.42 2.143 1 97.94 115 GLU A N 1
ATOM 856 C CA . GLU A 1 115 ? 1.488 3.881 3.434 1 97.94 115 GLU A CA 1
ATOM 857 C C . GLU A 1 115 ? 0.045 4.363 3.326 1 97.94 115 GLU A C 1
ATOM 859 O O . GLU A 1 115 ? -0.805 3.982 4.133 1 97.94 115 GLU A O 1
ATOM 864 N N . ILE A 1 116 ? -0.26 5.137 2.291 1 98.62 116 ILE A N 1
ATOM 865 C CA . ILE A 1 116 ? -1.612 5.668 2.176 1 98.62 116 ILE A CA 1
ATOM 866 C C . ILE A 1 116 ? -2.576 4.555 1.779 1 98.62 116 ILE A C 1
ATOM 868 O O . ILE A 1 116 ? -3.727 4.531 2.223 1 98.62 116 ILE A O 1
ATOM 872 N N . SER A 1 117 ? -2.111 3.629 0.932 1 98.38 117 SER A N 1
ATOM 873 C CA . SER A 1 117 ? -2.967 2.508 0.56 1 98.38 117 SER A CA 1
ATOM 874 C C . SER A 1 117 ? -3.291 1.635 1.769 1 98.38 117 SER A C 1
ATOM 876 O O . SER A 1 117 ? -4.383 1.07 1.859 1 98.38 117 SER A O 1
ATOM 878 N N . GLU A 1 118 ? -2.361 1.536 2.695 1 97.94 118 GLU A N 1
ATOM 879 C CA . GLU A 1 118 ? -2.59 0.729 3.891 1 97.94 118 GLU A CA 1
ATOM 880 C C . GLU A 1 118 ? -3.729 1.298 4.73 1 97.94 118 GLU A C 1
ATOM 882 O O . GLU A 1 118 ? -4.664 0.578 5.09 1 97.94 118 GLU A O 1
ATOM 887 N N . VAL A 1 119 ? -3.688 2.562 4.965 1 97.25 119 VAL A N 1
ATOM 888 C CA . VAL A 1 119 ? -4.723 3.131 5.82 1 97.25 119 VAL A CA 1
ATOM 889 C C . VAL A 1 119 ? -6.059 3.143 5.078 1 97.25 119 VAL A C 1
ATOM 891 O O . VAL A 1 119 ? -7.117 2.988 5.695 1 97.25 119 VAL A O 1
ATOM 894 N N . ILE A 1 120 ? -6.023 3.275 3.773 1 96.69 120 ILE A N 1
ATOM 895 C CA . ILE A 1 120 ? -7.246 3.178 2.982 1 96.69 120 ILE A CA 1
ATOM 896 C C . ILE A 1 120 ? -7.828 1.771 3.105 1 96.69 120 ILE A C 1
ATOM 898 O O . ILE A 1 120 ? -9.016 1.606 3.396 1 96.69 120 ILE A O 1
ATOM 902 N N . SER A 1 121 ? -6.961 0.79 2.896 1 94.69 121 SER A N 1
ATOM 903 C CA . SER A 1 121 ? -7.414 -0.597 2.939 1 94.69 121 SER A CA 1
ATOM 904 C C . SER A 1 121 ? -7.863 -0.989 4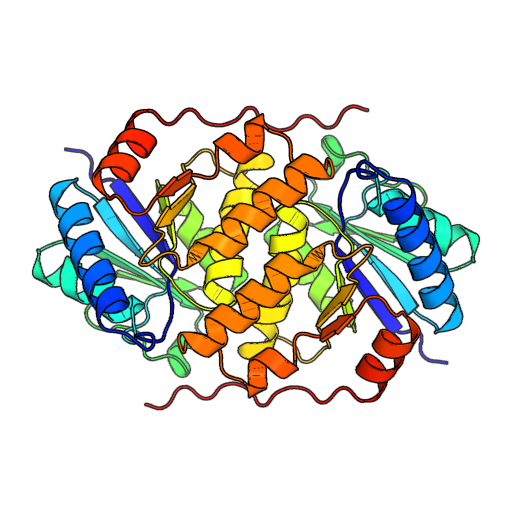.344 1 94.69 121 SER A C 1
ATOM 906 O O . SER A 1 121 ? -8.875 -1.68 4.508 1 94.69 121 SER A O 1
ATOM 908 N N . TRP A 1 122 ? -7.168 -0.537 5.305 1 91.06 122 TRP A N 1
ATOM 909 C CA . TRP A 1 122 ? -7.43 -0.948 6.68 1 91.06 122 TRP A CA 1
ATOM 910 C C . TRP A 1 122 ? -8.68 -0.266 7.223 1 91.06 122 TRP A C 1
ATOM 912 O O . TRP A 1 122 ? -9.359 -0.808 8.094 1 91.06 122 TRP A O 1
ATOM 922 N N . GLY A 1 123 ? -8.984 0.896 6.742 1 88.25 123 GLY A N 1
ATOM 923 C CA . GLY A 1 123 ? -10.266 1.502 7.066 1 88.25 123 GLY A CA 1
ATOM 924 C C . GLY A 1 123 ? -11.453 0.657 6.637 1 88.25 123 GLY A C 1
ATOM 925 O O . GLY A 1 123 ? -12.469 0.604 7.332 1 88.25 123 GLY A O 1
ATOM 926 N N . ARG A 1 124 ? -11.273 -0.081 5.578 1 81.88 124 ARG A N 1
ATOM 927 C CA . ARG A 1 124 ? -12.352 -0.879 4.992 1 81.88 124 ARG A CA 1
ATOM 928 C C . ARG A 1 124 ? -12.609 -2.137 5.816 1 81.88 124 ARG A C 1
ATOM 930 O O . ARG A 1 124 ? -13.711 -2.684 5.797 1 81.88 124 ARG A O 1
ATOM 937 N N . VAL A 1 125 ? -11.594 -2.529 6.543 1 78.81 125 VAL A N 1
ATOM 938 C CA . VAL A 1 125 ? -11.773 -3.762 7.305 1 78.81 125 VAL A CA 1
ATOM 939 C C . VAL A 1 125 ? -11.953 -3.434 8.789 1 78.81 125 VAL A C 1
ATOM 941 O O . VAL A 1 125 ? -11.93 -4.328 9.633 1 78.81 125 VAL A O 1
ATOM 944 N N . GLY A 1 126 ? -12.008 -2.145 9.117 1 78.62 126 GLY A N 1
ATOM 945 C CA . GLY A 1 126 ? -12.391 -1.721 10.453 1 78.62 126 GLY A CA 1
ATOM 946 C C . GLY A 1 126 ? -11.211 -1.588 11.398 1 78.62 126 GLY A C 1
ATOM 947 O O . GLY A 1 126 ? -11.391 -1.578 12.617 1 78.62 126 GLY A O 1
ATOM 948 N N . GLU A 1 127 ? -10.023 -1.513 10.883 1 81.88 127 GLU A N 1
ATOM 949 C CA . GLU A 1 127 ? -8.844 -1.365 11.734 1 81.88 127 GLU A CA 1
ATOM 950 C C . GLU A 1 127 ? -8.711 0.065 12.25 1 81.88 127 GLU A C 1
ATOM 952 O O . GLU A 1 127 ? -8.008 0.313 13.227 1 81.88 127 GLU A O 1
ATOM 957 N N . HIS A 1 128 ? -9.352 0.969 11.609 1 86.62 128 HIS A N 1
ATOM 958 C CA . HIS A 1 128 ? -9.508 2.344 12.07 1 86.62 128 HIS A CA 1
ATOM 959 C C . HIS A 1 128 ? -10.727 3 11.438 1 86.62 128 HIS A C 1
ATOM 961 O O . HIS A 1 128 ? -11.336 2.436 10.523 1 86.62 128 HIS A O 1
ATOM 967 N N . MET A 1 129 ? -10.977 4.219 11.867 1 89.12 129 MET A N 1
ATOM 968 C CA . MET A 1 129 ? -12.172 4.898 11.375 1 89.12 129 MET A CA 1
ATOM 969 C C . MET A 1 129 ? -11.844 6.328 10.953 1 89.12 129 MET A C 1
ATOM 971 O O . MET A 1 129 ? -12.734 7.184 10.914 1 89.12 129 MET A O 1
ATOM 975 N N . ASN A 1 130 ? -10.664 6.57 10.734 1 95.19 130 ASN A N 1
ATOM 976 C CA 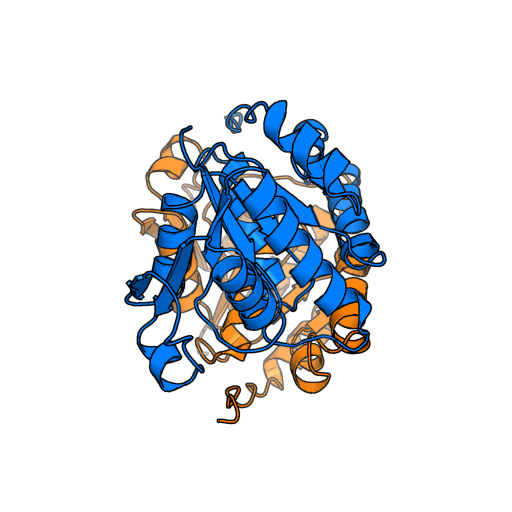. ASN A 1 130 ? -10.203 7.934 10.492 1 95.19 130 ASN A CA 1
ATOM 977 C C . ASN A 1 130 ? -10.156 8.258 9 1 95.19 130 ASN A C 1
ATOM 979 O O . ASN A 1 130 ? -10.086 7.352 8.172 1 95.19 130 ASN A O 1
ATOM 983 N N . PRO A 1 131 ? -10.242 9.516 8.594 1 96.81 131 PRO A N 1
ATOM 984 C CA . PRO A 1 131 ? -10.258 9.883 7.18 1 96.81 131 PRO A CA 1
ATOM 985 C C . PRO A 1 131 ? -8.898 9.711 6.504 1 96.81 131 PRO A C 1
ATOM 987 O O . PRO A 1 131 ? -7.863 9.977 7.121 1 96.81 131 PRO A O 1
ATOM 990 N N . CYS A 1 132 ? -8.938 9.289 5.254 1 97.94 132 CYS A N 1
ATOM 991 C CA . CYS A 1 132 ? -7.785 9.141 4.371 1 97.94 132 CYS A CA 1
ATOM 992 C C . CYS A 1 132 ? -7.848 10.125 3.213 1 97.94 132 CYS A C 1
ATOM 994 O O . CYS A 1 132 ? -8.844 10.18 2.488 1 97.94 132 CYS A O 1
ATOM 996 N N . ILE A 1 133 ? -6.75 10.875 3.059 1 98.69 133 ILE A N 1
ATOM 997 C CA . ILE A 1 133 ? -6.773 11.977 2.109 1 98.69 133 ILE A CA 1
ATOM 998 C C . ILE A 1 133 ? -5.523 11.938 1.233 1 98.69 133 ILE A C 1
ATOM 1000 O O . ILE A 1 133 ? -4.422 11.688 1.728 1 98.69 133 ILE A O 1
ATOM 1004 N N . LEU A 1 134 ? -5.711 12.141 -0.049 1 98.88 134 LEU A N 1
ATOM 1005 C CA . LEU A 1 134 ? -4.617 12.43 -0.969 1 98.88 134 LEU A CA 1
ATOM 1006 C C . LEU A 1 134 ? -4.633 13.891 -1.4 1 98.88 134 LEU A C 1
ATOM 1008 O O . LEU A 1 134 ? -5.578 14.336 -2.055 1 98.88 134 LEU A O 1
ATOM 1012 N N . TYR A 1 135 ? -3.578 14.625 -0.918 1 98.88 135 TYR A N 1
ATOM 1013 C CA . TYR A 1 135 ? -3.428 16.016 -1.335 1 98.88 135 TYR A CA 1
ATOM 1014 C C . 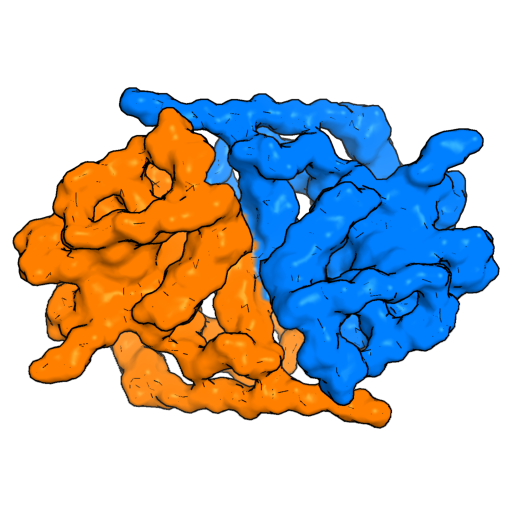TYR A 1 135 ? -2.873 16.109 -2.752 1 98.88 135 TYR A C 1
ATOM 1016 O O . TYR A 1 135 ? -1.669 15.945 -2.965 1 98.88 135 TYR A O 1
ATOM 1024 N N . ASN A 1 136 ? -3.756 16.359 -3.715 1 98.88 136 ASN A N 1
ATOM 1025 C CA . ASN A 1 136 ? -3.482 16.219 -5.141 1 98.88 136 ASN A CA 1
ATOM 1026 C C . ASN A 1 136 ? -2.793 17.453 -5.703 1 98.88 136 ASN A C 1
ATOM 1028 O O . ASN A 1 136 ? -3.348 18.141 -6.566 1 98.88 136 ASN A O 1
ATOM 1032 N N . VAL A 1 137 ? -1.615 17.594 -5.285 1 98.62 137 VAL A N 1
ATOM 1033 C CA . VAL A 1 137 ? -0.801 18.734 -5.691 1 98.62 137 VAL A CA 1
ATOM 1034 C C . VAL A 1 137 ? -0.448 18.609 -7.172 1 98.62 137 VAL A C 1
ATOM 1036 O O . VAL A 1 137 ? 0.14 17.609 -7.598 1 98.62 137 VAL A O 1
ATOM 1039 N N . ASN A 1 138 ? -0.786 19.625 -7.961 1 98.06 138 ASN A N 1
ATOM 1040 C CA . ASN A 1 138 ? -0.434 19.703 -9.375 1 98.06 138 ASN A CA 1
ATOM 1041 C C . ASN A 1 138 ? -0.885 18.453 -10.133 1 98.06 138 ASN A C 1
ATOM 1043 O O . ASN A 1 138 ? -0.165 17.969 -11 1 98.06 138 ASN A O 1
ATOM 1047 N N . GLY A 1 139 ? -1.966 17.906 -9.781 1 98.56 139 GLY A N 1
ATOM 1048 C CA . GLY A 1 139 ? -2.525 16.766 -10.469 1 98.56 139 GLY A CA 1
ATOM 1049 C C . GLY A 1 139 ? -1.729 15.484 -10.242 1 98.56 139 GLY A C 1
ATOM 1050 O O . GLY A 1 139 ? -1.857 14.523 -11.008 1 98.56 139 GLY A O 1
ATOM 1051 N N . TYR A 1 140 ? -0.894 15.445 -9.211 1 98.75 140 TYR A N 1
ATOM 1052 C CA . TYR A 1 140 ? 0.034 14.344 -8.992 1 98.75 140 TYR A CA 1
ATOM 1053 C C . TYR A 1 140 ? -0.715 13.023 -8.836 1 98.75 140 TYR A C 1
ATOM 1055 O O . TYR A 1 140 ? -0.249 11.984 -9.297 1 98.75 140 TYR A O 1
ATOM 1063 N N . TYR A 1 141 ? -1.901 13.031 -8.227 1 98.88 141 TYR A N 1
ATOM 1064 C CA . TYR A 1 141 ? -2.619 11.805 -7.902 1 98.88 141 TYR A CA 1
ATOM 1065 C C . TYR A 1 141 ? -3.758 11.562 -8.891 1 98.88 141 TYR A C 1
ATOM 1067 O O . TYR A 1 141 ? -4.637 10.734 -8.641 1 98.88 141 TYR A O 1
ATOM 1075 N N . ASP A 1 142 ? -3.773 12.273 -10.047 1 98.88 142 ASP A N 1
ATOM 1076 C CA . ASP A 1 142 ? -4.836 12.086 -11.031 1 98.88 142 ASP A CA 1
ATOM 1077 C C . ASP A 1 142 ? -4.895 10.641 -11.508 1 98.88 142 ASP A C 1
ATOM 1079 O O . ASP A 1 142 ? -5.977 10.055 -11.609 1 98.88 142 ASP A O 1
ATOM 1083 N N . LEU A 1 143 ? -3.754 10.094 -11.844 1 98.88 143 LEU A N 1
ATOM 1084 C CA . LEU A 1 143 ? -3.686 8.734 -12.367 1 98.88 143 LEU A CA 1
ATOM 1085 C C . LEU A 1 143 ? -4.113 7.727 -11.305 1 98.88 143 LEU A C 1
ATOM 1087 O O . LEU A 1 143 ? -4.805 6.75 -11.609 1 98.88 143 LEU A O 1
ATOM 1091 N N . LEU A 1 144 ? -3.715 7.941 -10.016 1 98.88 144 LEU A N 1
ATOM 1092 C CA . LEU A 1 144 ? -4.125 7.059 -8.93 1 98.88 144 LEU A CA 1
ATOM 1093 C C . LEU A 1 144 ? -5.629 7.156 -8.695 1 98.88 144 LEU A C 1
ATOM 1095 O O . LEU A 1 144 ? -6.289 6.141 -8.445 1 98.88 144 LEU A O 1
ATOM 1099 N N . ALA A 1 145 ? -6.168 8.367 -8.766 1 98.81 145 ALA A N 1
ATOM 1100 C CA . ALA A 1 145 ? -7.613 8.555 -8.656 1 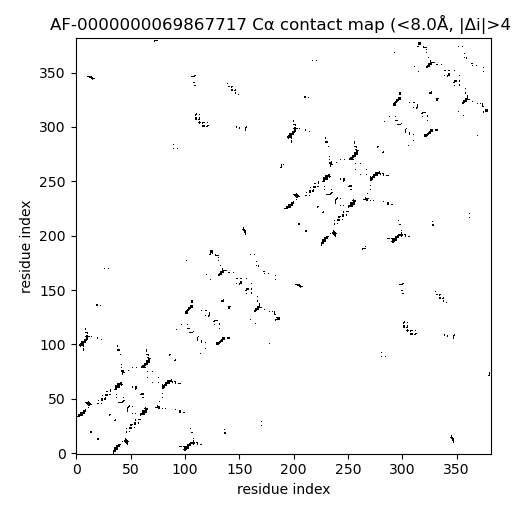98.81 145 ALA A CA 1
ATOM 1101 C C . ALA A 1 145 ? -8.352 7.75 -9.719 1 98.81 145 ALA A C 1
ATOM 1103 O O . ALA A 1 145 ? -9.32 7.051 -9.422 1 98.81 145 ALA A O 1
ATOM 1104 N N . ALA A 1 146 ? -7.871 7.883 -10.898 1 98.88 146 ALA A N 1
ATOM 1105 C CA . ALA A 1 146 ? -8.477 7.141 -12 1 98.88 146 ALA A CA 1
ATOM 1106 C C . ALA A 1 146 ? -8.367 5.637 -11.773 1 98.88 146 ALA A C 1
ATOM 1108 O O . ALA A 1 146 ? -9.25 4.879 -12.18 1 98.88 146 ALA A O 1
ATOM 1109 N N . PHE A 1 147 ? -7.312 5.215 -11.18 1 98.88 147 PHE A N 1
ATOM 1110 C CA . PHE A 1 147 ? -7.141 3.793 -10.898 1 98.88 147 PHE A CA 1
ATOM 1111 C C . PHE A 1 147 ? -8.148 3.32 -9.859 1 98.88 147 PHE A C 1
ATOM 1113 O O . PHE A 1 147 ? -8.711 2.232 -9.984 1 98.88 147 PHE A O 1
ATOM 1120 N N . PHE A 1 148 ? -8.383 4.113 -8.781 1 98.69 148 PHE A N 1
ATOM 1121 C CA . PHE A 1 148 ? -9.438 3.773 -7.836 1 98.69 148 PHE A CA 1
ATOM 1122 C C . PHE A 1 148 ? -10.781 3.68 -8.539 1 98.69 148 PHE A C 1
ATOM 1124 O O . PHE A 1 148 ? -11.594 2.801 -8.227 1 98.69 148 PHE A O 1
ATOM 1131 N N . ASP A 1 149 ? -11.047 4.605 -9.492 1 98.75 149 ASP A N 1
ATOM 1132 C CA . ASP A 1 149 ? -12.289 4.551 -10.266 1 98.75 149 ASP A CA 1
ATOM 1133 C C . ASP A 1 149 ? -12.367 3.275 -11.094 1 98.75 149 ASP A C 1
ATOM 1135 O O . ASP A 1 149 ? -13.438 2.689 -11.25 1 98.75 149 ASP A O 1
ATOM 1139 N N . LYS A 1 150 ? -11.203 2.885 -11.641 1 98.62 150 LYS A N 1
ATOM 1140 C CA . LYS A 1 150 ? -11.133 1.634 -12.391 1 98.62 150 LYS A CA 1
ATOM 1141 C C . LYS A 1 150 ? -11.5 0.443 -11.516 1 98.62 150 LYS A C 1
ATOM 1143 O O . LYS A 1 150 ? -12.156 -0.494 -11.969 1 98.62 150 LYS A O 1
ATOM 1148 N N . MET A 1 151 ? -11.062 0.422 -10.234 1 98.56 151 MET A N 1
ATOM 1149 C CA . MET A 1 151 ? -11.438 -0.631 -9.297 1 98.56 151 MET A CA 1
ATOM 1150 C C . MET A 1 151 ? -12.953 -0.725 -9.156 1 98.56 151 MET A C 1
ATOM 1152 O O . MET A 1 151 ? -13.508 -1.823 -9.094 1 98.56 151 MET A O 1
ATOM 1156 N N . VAL A 1 152 ? -13.594 0.436 -9.078 1 98.31 152 VAL A N 1
ATOM 1157 C CA . VAL A 1 152 ? -15.047 0.463 -8.961 1 98.31 152 VAL A CA 1
ATOM 1158 C C . VAL A 1 152 ? -15.68 -0.099 -10.234 1 98.31 152 VAL A C 1
ATOM 1160 O O . VAL A 1 152 ? -16.547 -0.975 -10.172 1 98.31 152 VAL A O 1
ATOM 1163 N N . GLU A 1 153 ? -15.219 0.39 -11.367 1 98.31 153 GLU A N 1
ATOM 1164 C CA . GLU A 1 153 ? -15.75 -0.03 -12.656 1 98.31 153 GLU A CA 1
ATOM 1165 C C . GLU A 1 153 ? -15.648 -1.542 -12.836 1 98.31 153 GLU A C 1
ATOM 1167 O O . GLU A 1 153 ? -16.516 -2.164 -13.445 1 98.31 153 GLU A O 1
ATOM 1172 N N . THR A 1 154 ? -14.602 -2.137 -12.289 1 98.31 154 THR A N 1
ATOM 1173 C CA . THR A 1 154 ? -14.336 -3.557 -12.5 1 98.31 154 THR A CA 1
ATOM 1174 C C . THR A 1 154 ? -14.836 -4.383 -11.32 1 98.31 154 THR A C 1
ATOM 1176 O O . THR A 1 154 ? -14.586 -5.586 -11.242 1 98.31 154 THR A O 1
ATOM 1179 N N . ASN A 1 155 ? -15.469 -3.766 -10.344 1 97.81 155 ASN A N 1
ATOM 1180 C CA . ASN A 1 155 ? -16.141 -4.395 -9.211 1 97.81 155 ASN A CA 1
ATOM 1181 C C . ASN A 1 155 ? -15.141 -4.945 -8.195 1 97.81 155 ASN A C 1
ATOM 1183 O O . ASN A 1 155 ? -15.375 -5.992 -7.59 1 97.81 155 ASN A O 1
ATOM 1187 N N . PHE A 1 156 ? -13.984 -4.258 -8.078 1 97.88 156 PHE A N 1
ATOM 1188 C CA . PHE A 1 156 ? -13.023 -4.609 -7.039 1 97.88 156 PHE A CA 1
ATOM 1189 C C . PHE A 1 156 ? -13.078 -3.617 -5.883 1 97.88 156 PHE A C 1
ATOM 1191 O O . PHE A 1 156 ? -12.398 -3.795 -4.871 1 97.88 156 PHE A O 1
ATOM 1198 N N . LEU A 1 157 ? -13.844 -2.613 -6 1 96.88 157 LEU A N 1
ATOM 1199 C CA . LEU A 1 157 ? -14.102 -1.585 -5 1 96.88 157 LEU A CA 1
ATOM 1200 C C . LEU A 1 157 ? -15.539 -1.074 -5.102 1 96.88 157 LEU A C 1
ATOM 1202 O O . LEU A 1 157 ? -16.047 -0.845 -6.199 1 96.88 157 LEU A O 1
ATOM 1206 N N . THR A 1 158 ? -16.234 -0.967 -3.984 1 95 158 THR A N 1
ATOM 1207 C CA . THR A 1 158 ? -17.578 -0.439 -4.035 1 95 158 THR A CA 1
ATOM 1208 C C . THR A 1 158 ? -17.578 1.077 -4.199 1 95 158 THR A C 1
ATOM 1210 O O . THR A 1 158 ? -16.609 1.739 -3.811 1 95 158 THR A O 1
ATOM 1213 N N . GLU A 1 159 ? -18.656 1.582 -4.707 1 95.5 159 GLU A N 1
ATOM 1214 C CA . GLU A 1 159 ? -18.812 3.029 -4.809 1 95.5 159 GLU A CA 1
ATOM 1215 C C . GLU A 1 159 ? -18.75 3.688 -3.432 1 95.5 159 GLU A C 1
ATOM 1217 O O . GLU A 1 159 ? -18.188 4.77 -3.275 1 95.5 159 GLU A O 1
ATOM 1222 N N . ALA A 1 160 ? -19.344 3.061 -2.496 1 92.5 160 ALA A N 1
ATOM 1223 C CA . ALA A 1 160 ? -19.391 3.594 -1.137 1 92.5 160 ALA A CA 1
ATOM 1224 C C . ALA A 1 160 ? -18 3.717 -0.545 1 92.5 160 ALA A C 1
ATOM 1226 O O . ALA A 1 160 ? -17.672 4.73 0.071 1 92.5 160 ALA A O 1
ATOM 1227 N N . ASP A 1 161 ? -17.172 2.664 -0.733 1 92.56 161 ASP A N 1
ATOM 1228 C CA . ASP A 1 161 ? -15.805 2.703 -0.224 1 92.56 161 ASP A CA 1
ATOM 1229 C C . ASP A 1 161 ? -14.961 3.715 -0.997 1 92.56 161 ASP A C 1
ATOM 1231 O O . ASP A 1 161 ? -14.102 4.387 -0.418 1 92.56 161 ASP A O 1
ATOM 1235 N N . ARG A 1 162 ? -15.164 3.83 -2.303 1 95.75 162 ARG A N 1
ATOM 1236 C CA . ARG A 1 162 ? -14.461 4.797 -3.137 1 95.75 162 ARG A CA 1
ATOM 1237 C C . ARG A 1 162 ? -14.703 6.223 -2.648 1 95.75 162 ARG A C 1
ATOM 1239 O O . ARG A 1 162 ? -13.789 7.051 -2.648 1 95.75 162 ARG A O 1
ATOM 1246 N N . ALA A 1 163 ? -15.875 6.484 -2.168 1 92.88 163 ALA A N 1
ATOM 1247 C CA . ALA A 1 163 ? -16.281 7.82 -1.726 1 92.88 163 ALA A CA 1
ATOM 1248 C C . ALA A 1 163 ? -15.539 8.219 -0.45 1 92.88 163 ALA A C 1
ATOM 1250 O O . ALA A 1 163 ? -15.5 9.398 -0.089 1 92.88 163 ALA A O 1
ATOM 1251 N N . LYS A 1 164 ? -14.922 7.246 0.188 1 92.69 164 LYS A N 1
ATOM 1252 C CA . LYS A 1 164 ? -14.219 7.512 1.441 1 92.69 164 LYS A CA 1
ATOM 1253 C C . LYS A 1 164 ? -12.758 7.867 1.191 1 92.69 164 LYS A C 1
ATOM 1255 O O . LYS A 1 164 ? -12.062 8.328 2.098 1 92.69 164 LYS A O 1
ATOM 1260 N N . ILE A 1 165 ? -12.305 7.633 0.008 1 96.81 165 ILE A N 1
ATOM 1261 C CA . ILE A 1 165 ? -10.969 8.047 -0.4 1 96.81 165 ILE A CA 1
ATOM 1262 C C . ILE A 1 165 ? -11.023 9.461 -0.973 1 96.81 165 ILE A C 1
ATOM 1264 O O . ILE A 1 165 ? -11.375 9.656 -2.139 1 96.81 165 ILE A O 1
ATOM 1268 N N . PHE A 1 166 ? -10.664 10.438 -0.144 1 98.12 166 PHE A N 1
ATOM 1269 C CA . PHE A 1 166 ? -10.844 11.812 -0.574 1 98.12 166 PHE A CA 1
ATOM 1270 C C . PHE A 1 166 ? -9.594 12.336 -1.267 1 98.12 166 PHE A C 1
ATOM 1272 O O . PHE A 1 166 ? -8.484 12.227 -0.726 1 98.12 166 PHE A O 1
ATOM 1279 N N . I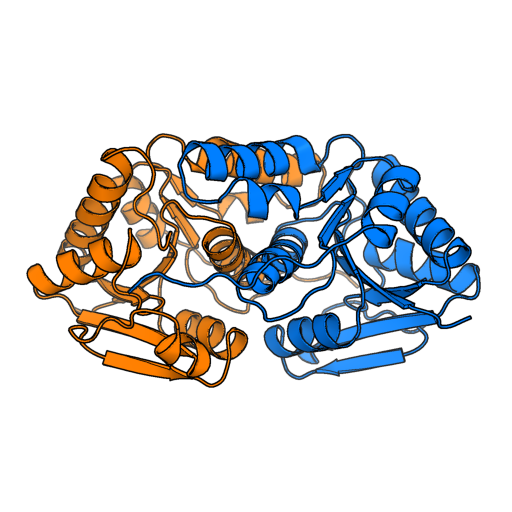LE A 1 167 ? -9.727 12.844 -2.461 1 98.75 167 ILE A N 1
ATOM 1280 C CA . ILE A 1 167 ? -8.633 13.383 -3.262 1 98.75 167 ILE A CA 1
ATOM 1281 C C . ILE A 1 167 ? -8.969 14.812 -3.688 1 98.75 167 ILE A C 1
ATOM 1283 O O . ILE A 1 167 ? -9.984 15.047 -4.34 1 98.75 167 ILE A O 1
ATOM 1287 N N . SER A 1 168 ? -8.172 15.734 -3.293 1 98.75 168 SER A N 1
ATOM 1288 C CA . SER A 1 168 ? -8.43 17.141 -3.586 1 98.75 168 SER A CA 1
ATOM 1289 C C . SER A 1 168 ? -7.141 17.953 -3.611 1 98.75 168 SER A C 1
ATOM 1291 O O . SER A 1 168 ? -6.148 17.562 -2.984 1 98.75 168 SER A O 1
ATOM 1293 N N . ASP A 1 169 ? -7.117 19.031 -4.348 1 98.62 169 ASP A N 1
ATOM 1294 C CA . ASP A 1 169 ? -5.977 19.938 -4.363 1 98.62 169 ASP A CA 1
ATOM 1295 C C . ASP A 1 169 ? -6.246 21.172 -3.504 1 98.62 169 ASP A C 1
ATOM 1297 O O . ASP A 1 169 ? -5.473 22.125 -3.525 1 98.62 169 ASP A O 1
ATOM 1301 N N . SER A 1 170 ? -7.332 21.125 -2.721 1 98.69 170 SER A N 1
ATOM 1302 C CA . SER A 1 170 ? -7.746 22.25 -1.897 1 98.69 170 SER A CA 1
ATOM 1303 C C . SER A 1 170 ? -7.723 21.891 -0.415 1 98.69 170 SER A C 1
ATOM 1305 O O . SER A 1 170 ? -8.492 21.031 0.035 1 98.69 170 SER A O 1
ATOM 1307 N N . LEU A 1 171 ? -6.855 22.641 0.333 1 98.69 171 LEU A N 1
ATOM 1308 C CA . LEU A 1 171 ? -6.797 22.422 1.774 1 98.69 171 LEU A CA 1
ATOM 1309 C C . LEU A 1 171 ? -8.133 22.766 2.432 1 98.69 171 LEU A C 1
ATOM 1311 O O . LEU A 1 171 ? -8.516 22.141 3.422 1 98.69 171 LEU A O 1
ATOM 1315 N N . GLU A 1 172 ? -8.836 23.719 1.83 1 98.31 172 GLU A N 1
ATOM 1316 C CA . GLU A 1 172 ? -10.164 24.062 2.322 1 98.31 172 GLU A CA 1
ATOM 1317 C C . GLU A 1 172 ? -11.125 22.891 2.18 1 98.31 172 GLU A C 1
ATOM 1319 O O . GLU A 1 172 ? -11.836 22.547 3.125 1 98.31 172 GLU A O 1
ATOM 1324 N N . GLU A 1 173 ? -11.148 22.297 1.01 1 98.5 173 GLU A N 1
ATOM 1325 C CA . GLU A 1 173 ? -12 21.125 0.778 1 98.5 173 GLU A CA 1
ATOM 1326 C C . GLU A 1 173 ? -11.602 19.969 1.676 1 98.5 173 GLU A C 1
ATOM 1328 O O . GLU A 1 173 ? -12.461 19.234 2.168 1 98.5 173 GLU A O 1
ATOM 1333 N N . ILE A 1 174 ? -10.312 19.797 1.871 1 98.38 174 ILE A N 1
ATOM 1334 C CA . ILE A 1 174 ? -9.797 18.734 2.738 1 98.38 174 ILE A CA 1
ATOM 1335 C C . ILE A 1 174 ? -10.297 18.953 4.164 1 98.38 174 ILE A C 1
ATOM 1337 O O . ILE A 1 174 ? -10.789 18.016 4.801 1 98.38 174 ILE A O 1
ATOM 1341 N N . GLY A 1 175 ? -10.195 20.172 4.645 1 98 175 GLY A N 1
ATOM 1342 C CA . GLY A 1 175 ? -10.719 20.484 5.965 1 98 175 GLY A CA 1
ATOM 1343 C C . GLY A 1 175 ? -12.203 20.172 6.109 1 98 175 GLY A C 1
ATOM 1344 O O . GLY A 1 175 ? -12.625 19.594 7.105 1 98 175 GLY A O 1
ATOM 1345 N N . ALA A 1 176 ? -12.984 20.547 5.133 1 97.88 176 ALA A N 1
ATOM 1346 C CA . ALA A 1 176 ? -14.422 20.297 5.145 1 97.88 176 ALA A CA 1
ATOM 1347 C C . ALA A 1 176 ? -14.719 18.797 5.16 1 97.88 176 ALA A C 1
ATOM 1349 O O . ALA A 1 176 ? -15.625 18.344 5.863 1 97.88 176 ALA A O 1
ATOM 1350 N N . PHE A 1 177 ? -13.984 18.094 4.414 1 97.25 177 PHE A N 1
ATOM 1351 C CA . PHE A 1 177 ? -14.148 16.641 4.367 1 97.25 177 PHE A CA 1
ATOM 1352 C C . PHE A 1 177 ? -13.875 16.016 5.73 1 97.25 177 PHE A C 1
ATOM 1354 O O . PHE A 1 177 ? -14.648 15.18 6.195 1 97.25 177 PHE A O 1
ATOM 1361 N N . ILE A 1 178 ? -12.719 16.406 6.395 1 97.06 178 ILE A N 1
ATOM 1362 C CA . ILE A 1 178 ? -12.359 15.875 7.703 1 97.06 178 ILE A CA 1
ATOM 1363 C C . ILE A 1 178 ? -13.461 16.172 8.711 1 97.06 178 ILE A C 1
ATOM 1365 O O . ILE A 1 178 ? -13.875 15.305 9.477 1 97.06 178 ILE A O 1
ATOM 1369 N N . ASP A 1 179 ? -14.016 17.359 8.656 1 95.25 179 ASP A N 1
ATOM 1370 C CA . ASP A 1 179 ? -15.008 17.812 9.625 1 95.25 179 ASP A CA 1
ATOM 1371 C C . ASP A 1 179 ? -16.328 17.062 9.469 1 95.25 179 ASP A C 1
ATOM 1373 O O . ASP A 1 179 ? -17.047 16.859 10.445 1 95.25 179 ASP A O 1
ATOM 1377 N N . SER A 1 180 ? -16.609 16.609 8.281 1 94.75 180 SER A N 1
ATOM 1378 C CA . SER A 1 180 ? -17.891 15.969 8.016 1 94.75 180 SER A CA 1
ATOM 1379 C C . SER A 1 180 ? -17.734 14.461 7.867 1 94.75 180 SER A C 1
ATOM 1381 O O . SER A 1 180 ? -18.672 13.766 7.469 1 94.75 180 SER A O 1
ATOM 1383 N N . TYR A 1 181 ? -16.562 13.984 8.156 1 93.44 181 TYR A N 1
ATOM 1384 C CA . TYR A 1 181 ? -16.25 12.586 7.871 1 93.44 181 TYR A CA 1
ATOM 1385 C C . TYR A 1 181 ? -17.094 11.656 8.734 1 93.44 181 TYR A C 1
ATOM 1387 O O . TYR A 1 181 ? -17.188 11.844 9.945 1 93.44 181 TYR A O 1
ATOM 1395 N N . GLU A 1 182 ? -17.734 10.703 8.078 1 86.06 182 GLU A N 1
ATOM 1396 C CA . GLU A 1 182 ? -18.422 9.578 8.711 1 86.06 182 GLU A CA 1
ATOM 1397 C C . GLU A 1 182 ? -17.734 8.258 8.375 1 86.06 182 GLU A C 1
ATOM 1399 O O . GLU A 1 182 ? -17.625 7.887 7.203 1 86.06 182 GLU A O 1
ATOM 1404 N N . PRO A 1 183 ? -17.281 7.574 9.375 1 81.62 183 PRO A N 1
ATOM 1405 C CA . PRO A 1 183 ? -16.562 6.324 9.125 1 81.62 183 PRO A CA 1
ATOM 1406 C C . PRO A 1 183 ? -17.406 5.305 8.352 1 81.62 183 PRO A C 1
ATOM 1408 O O . PRO A 1 183 ? -18.641 5.328 8.438 1 81.62 183 PRO A O 1
ATOM 1411 N N . PRO A 1 184 ? -16.688 4.57 7.512 1 73.44 184 PRO A N 1
ATOM 1412 C CA . PRO A 1 184 ? -17.438 3.545 6.766 1 73.44 184 PRO A CA 1
ATOM 1413 C C . PRO A 1 184 ? -17.984 2.441 7.664 1 73.44 184 PRO A C 1
ATOM 1415 O O . PRO A 1 184 ? -17.531 2.281 8.805 1 73.44 184 PRO A O 1
ATOM 1418 N N . MET A 1 185 ? -19.062 1.867 7.102 1 67.69 185 MET A N 1
ATOM 1419 C CA . MET A 1 185 ? -19.531 0.64 7.734 1 67.69 185 MET A CA 1
ATOM 1420 C C . MET A 1 185 ? -18.531 -0.492 7.539 1 67.69 185 MET A C 1
ATOM 1422 O O . MET A 1 185 ? -17.938 -0.626 6.469 1 67.69 185 MET A O 1
ATOM 1426 N N . ILE A 1 186 ? -18.188 -1.132 8.586 1 65.88 186 ILE A N 1
ATOM 1427 C CA . ILE A 1 186 ? -17.234 -2.232 8.539 1 65.88 186 ILE A CA 1
ATOM 1428 C C . ILE A 1 186 ? -17.703 -3.283 7.539 1 65.88 186 ILE A C 1
ATOM 1430 O O . ILE A 1 186 ? -18.875 -3.662 7.543 1 65.88 186 ILE A O 1
ATOM 1434 N N . ARG A 1 187 ? -16.875 -3.576 6.531 1 60.94 187 ARG A N 1
ATOM 1435 C CA . ARG A 1 187 ? -17.188 -4.574 5.512 1 60.94 187 ARG A CA 1
ATOM 1436 C C . ARG A 1 187 ? -17.625 -5.887 6.145 1 60.94 187 ARG A C 1
ATOM 1438 O O . ARG A 1 187 ? -17.016 -6.355 7.105 1 60.94 187 ARG A O 1
ATOM 1445 N N . GLN A 1 188 ? -18.781 -6.309 5.77 1 58.47 188 GLN A N 1
ATOM 1446 C CA . GLN A 1 188 ? -19.266 -7.629 6.152 1 58.47 188 GLN A CA 1
ATOM 1447 C C . GLN A 1 188 ? -19.141 -8.617 4.996 1 58.47 188 GLN A C 1
ATOM 1449 O O . GLN A 1 188 ? -19.328 -8.25 3.834 1 58.47 188 GLN A O 1
ATOM 1454 N N . TYR A 1 189 ? -18.266 -9.617 5.059 1 54.22 189 TYR A N 1
ATOM 1455 C CA . TYR A 1 189 ? -18.188 -10.617 4 1 54.22 189 TYR A CA 1
ATOM 1456 C C . TYR A 1 189 ? -19.375 -11.562 4.062 1 54.22 189 TYR A C 1
ATOM 1458 O O . TYR A 1 189 ? -19.766 -12.008 5.145 1 54.22 189 TYR A O 1
ATOM 1466 N N . LYS A 1 190 ? -20.234 -11.461 3.055 1 46.75 190 LYS A N 1
ATOM 1467 C CA . LYS A 1 190 ? -21.359 -12.391 3.008 1 46.75 190 LYS A CA 1
ATOM 1468 C C . LYS A 1 190 ? -20.891 -13.836 2.955 1 46.75 190 LYS A C 1
ATOM 1470 O O . LYS A 1 190 ? -20.016 -14.18 2.152 1 46.75 190 LYS A O 1
ATOM 1475 N N . LYS A 1 191 ? -21.375 -14.758 3.838 1 39.31 191 LYS A N 1
ATOM 1476 C CA . LYS A 1 191 ? -21.188 -16.203 3.877 1 39.31 191 LYS A CA 1
ATOM 1477 C C . LYS A 1 191 ? -21.719 -16.859 2.604 1 39.31 191 LYS A C 1
ATOM 1479 O O . LYS A 1 191 ? -22.734 -16.422 2.045 1 39.31 191 LYS A O 1
ATOM 1484 N N . MET B 1 1 ? 13.336 -31.172 -7.93 1 56.81 1 MET B N 1
ATOM 1485 C CA . MET B 1 1 ? 13.477 -29.766 -8.305 1 56.81 1 MET B CA 1
ATOM 1486 C C . MET B 1 1 ? 12.969 -28.859 -7.188 1 56.81 1 MET B C 1
ATOM 1488 O O . MET B 1 1 ? 12.055 -29.219 -6.453 1 56.81 1 MET B O 1
ATOM 1492 N N . PHE B 1 2 ? 13.75 -27.906 -6.734 1 77.25 2 PHE B N 1
ATOM 1493 C CA . PHE B 1 2 ? 13.391 -27.109 -5.57 1 77.25 2 PHE B CA 1
ATOM 1494 C C . PHE B 1 2 ? 12.148 -26.266 -5.859 1 77.25 2 PHE B C 1
ATOM 1496 O O . PHE B 1 2 ? 12.07 -25.609 -6.895 1 77.25 2 PHE B O 1
ATOM 1503 N N . VAL B 1 3 ? 11 -26.578 -5.215 1 89.69 3 VAL B N 1
ATOM 1504 C CA . VAL B 1 3 ? 9.742 -25.844 -5.379 1 89.69 3 VAL B CA 1
ATOM 1505 C C . VAL B 1 3 ? 9.852 -24.484 -4.715 1 89.69 3 VAL B C 1
ATOM 1507 O O . VAL B 1 3 ? 10.305 -24.375 -3.572 1 89.69 3 VAL B O 1
ATOM 1510 N N . LYS B 1 4 ? 9.602 -23.5 -5.57 1 96.5 4 LYS B N 1
ATOM 1511 C CA . LYS B 1 4 ? 9.578 -22.125 -5.059 1 96.5 4 LYS B CA 1
ATOM 1512 C C . LYS B 1 4 ? 8.164 -21.719 -4.652 1 96.5 4 LYS B C 1
ATOM 1514 O O . LYS B 1 4 ? 7.207 -22.453 -4.895 1 96.5 4 LYS B O 1
ATOM 1519 N N . LYS B 1 5 ? 8.07 -20.625 -3.928 1 98.5 5 LYS B N 1
ATOM 1520 C CA . LYS B 1 5 ? 6.77 -20.141 -3.482 1 98.5 5 LYS B CA 1
ATOM 1521 C C . LYS B 1 5 ? 6.496 -18.734 -4.027 1 98.5 5 LYS B C 1
ATOM 1523 O O . LYS B 1 5 ? 7.391 -17.891 -4.059 1 98.5 5 LYS B O 1
ATOM 1528 N N . MET B 1 6 ? 5.301 -18.547 -4.504 1 98.75 6 MET B N 1
ATOM 1529 C CA . MET B 1 6 ? 4.836 -17.266 -5.016 1 98.75 6 MET B CA 1
ATOM 1530 C C . MET B 1 6 ? 3.707 -16.719 -4.152 1 98.75 6 MET B C 1
ATOM 1532 O O . MET B 1 6 ? 2.689 -17.375 -3.949 1 98.75 6 MET B O 1
ATOM 1536 N N . ALA B 1 7 ? 3.973 -15.523 -3.594 1 98.88 7 ALA B N 1
ATOM 1537 C CA . ALA B 1 7 ? 2.863 -14.812 -2.969 1 98.88 7 ALA B CA 1
ATOM 1538 C C . ALA B 1 7 ? 1.985 -14.133 -4.02 1 98.88 7 ALA B C 1
ATOM 1540 O O . ALA B 1 7 ? 2.475 -13.344 -4.828 1 98.88 7 ALA B O 1
ATOM 1541 N N . VAL B 1 8 ? 0.715 -14.453 -4 1 98.94 8 VAL B N 1
ATOM 1542 C CA . VAL B 1 8 ? -0.231 -13.844 -4.93 1 98.94 8 VAL B CA 1
ATOM 1543 C C . VAL B 1 8 ? -1.211 -12.961 -4.164 1 98.94 8 VAL B C 1
ATOM 1545 O O . VAL B 1 8 ? -1.881 -13.422 -3.238 1 98.94 8 VAL B O 1
ATOM 1548 N N . TYR B 1 9 ? -1.234 -11.703 -4.531 1 98.81 9 TYR B N 1
ATOM 1549 C CA . TYR B 1 9 ? -2.205 -10.734 -4.039 1 98.81 9 TYR B CA 1
ATOM 1550 C C . TYR B 1 9 ? -3.307 -10.492 -5.062 1 98.81 9 TYR B C 1
ATOM 1552 O O . TYR B 1 9 ? -3.027 -10.211 -6.23 1 98.81 9 TYR B O 1
ATOM 1560 N N . CYS B 1 10 ? -4.555 -10.586 -4.594 1 98.44 10 CYS B N 1
ATOM 1561 C CA . CYS B 1 10 ? -5.629 -10.406 -5.566 1 98.44 10 CYS B CA 1
ATOM 1562 C C . CYS B 1 10 ? -6.949 -10.102 -4.871 1 98.44 10 CYS B C 1
ATOM 1564 O O . CYS B 1 10 ? -7.02 -10.086 -3.641 1 98.44 10 CYS B O 1
ATOM 1566 N N . GLY B 1 11 ? -7.898 -9.805 -5.688 1 96.12 11 GLY B N 1
ATOM 1567 C CA . GLY B 1 11 ? -9.188 -9.375 -5.156 1 96.12 11 GLY B CA 1
ATOM 1568 C C . GLY B 1 11 ? -9.953 -10.5 -4.484 1 96.12 11 GLY B C 1
ATOM 1569 O O . GLY B 1 11 ? -9.922 -11.641 -4.941 1 96.12 11 GLY B O 1
ATOM 1570 N N . ALA B 1 12 ? -10.695 -10.102 -3.441 1 92.5 12 ALA B N 1
ATOM 1571 C CA . ALA B 1 12 ? -11.664 -11 -2.814 1 92.5 12 ALA B CA 1
ATOM 1572 C C . ALA B 1 12 ? -12.922 -11.125 -3.664 1 92.5 12 ALA B C 1
ATOM 1574 O O . ALA B 1 12 ? -13.781 -11.977 -3.393 1 92.5 12 ALA B O 1
ATOM 1575 N N . SER B 1 13 ? -13.008 -10.391 -4.695 1 94.75 13 SER B N 1
ATOM 1576 C CA . SER B 1 13 ? -14.094 -10.422 -5.672 1 94.75 13 SER B CA 1
ATOM 1577 C C . SER B 1 13 ? -13.625 -11.023 -6.996 1 94.75 13 SER B C 1
ATOM 1579 O O . SER B 1 13 ? -12.422 -11.109 -7.254 1 94.75 13 SER B O 1
ATOM 1581 N N . LEU B 1 14 ? -14.602 -11.406 -7.82 1 96.56 14 LEU B N 1
ATOM 1582 C CA . LEU B 1 14 ? -14.289 -12.008 -9.109 1 96.56 14 LEU B CA 1
ATOM 1583 C C . LEU B 1 14 ? -14.094 -10.93 -10.18 1 96.56 14 LEU B C 1
ATOM 1585 O O . LEU B 1 14 ? -13.617 -11.219 -11.273 1 96.56 14 LEU B O 1
ATOM 1589 N N . GLY B 1 15 ? -14.383 -9.719 -9.867 1 96.06 15 GLY B N 1
ATOM 1590 C CA . GLY B 1 15 ? -14.453 -8.688 -10.883 1 96.06 15 GLY B CA 1
ATOM 1591 C C . GLY B 1 15 ? -15.734 -8.727 -11.695 1 96.06 15 GLY B C 1
ATOM 1592 O O . GLY B 1 15 ? -16.672 -9.43 -11.336 1 96.06 15 GLY B O 1
ATOM 1593 N N . ASN B 1 16 ? -15.789 -7.883 -12.695 1 96.69 16 ASN B N 1
ATOM 1594 C CA . ASN B 1 16 ? -17.031 -7.75 -13.438 1 96.69 16 ASN B CA 1
ATOM 1595 C C . ASN B 1 16 ? -16.969 -8.469 -14.789 1 96.69 16 ASN B C 1
ATOM 1597 O O . ASN B 1 16 ? -17.969 -8.523 -15.516 1 96.69 16 ASN B O 1
ATOM 1601 N N . GLU B 1 17 ? -15.828 -9 -15.195 1 97.5 17 GLU B N 1
ATOM 1602 C CA . GLU B 1 17 ? -15.648 -9.719 -16.453 1 97.5 17 GLU B CA 1
ATOM 1603 C C . GLU B 1 17 ? -15.016 -11.086 -16.219 1 97.5 17 GLU B C 1
ATOM 1605 O O . GLU B 1 17 ? -14.164 -11.25 -15.344 1 97.5 17 GLU B O 1
ATOM 1610 N N . PRO B 1 18 ? -15.312 -12.062 -17.062 1 98.06 18 PRO B N 1
ATOM 1611 C CA . PRO B 1 18 ? -14.766 -13.414 -16.922 1 98.06 18 PRO B CA 1
ATOM 1612 C C . PRO B 1 18 ? -13.25 -13.469 -17.078 1 98.06 18 PRO B C 1
ATOM 1614 O O . PRO B 1 18 ? -12.602 -14.383 -16.578 1 98.06 18 PRO B O 1
ATOM 1617 N N . ILE B 1 19 ? -12.773 -12.469 -17.75 1 98.5 19 ILE B N 1
ATOM 1618 C CA . ILE B 1 19 ? -11.359 -12.469 -18.094 1 98.5 19 ILE B CA 1
ATOM 1619 C C . ILE B 1 19 ? -10.523 -12.469 -16.812 1 98.5 19 ILE B C 1
ATOM 1621 O O . ILE B 1 19 ? -9.414 -13.008 -16.781 1 98.5 19 ILE B O 1
ATOM 1625 N N . TYR B 1 20 ? -10.977 -11.906 -15.727 1 98.56 20 TYR B N 1
ATOM 1626 C CA . TYR B 1 20 ? -10.227 -11.859 -14.477 1 98.56 20 TYR B CA 1
ATOM 1627 C C . TYR B 1 20 ? -10.133 -13.25 -13.852 1 98.56 20 TYR B C 1
ATOM 1629 O O . TYR B 1 20 ? -9.062 -13.664 -13.398 1 98.56 20 TYR B O 1
ATOM 1637 N N . GLN B 1 21 ? -11.195 -13.922 -13.859 1 98.38 21 GLN B N 1
ATOM 1638 C CA . GLN B 1 21 ? -11.188 -15.297 -13.367 1 98.38 21 GLN B CA 1
ATOM 1639 C C . GLN B 1 21 ? -10.336 -16.203 -14.258 1 98.38 21 GLN B C 1
ATOM 1641 O O . GLN B 1 21 ? -9.594 -17.047 -13.758 1 98.38 21 GLN B O 1
ATOM 1646 N N . GLN B 1 22 ? -10.484 -16.031 -15.539 1 98.75 22 GLN B N 1
ATOM 1647 C CA . GLN B 1 22 ? -9.688 -16.797 -16.484 1 98.75 22 GLN B CA 1
ATOM 1648 C C . GLN B 1 22 ? -8.195 -16.578 -16.266 1 98.75 22 GLN B C 1
ATOM 1650 O O . GLN B 1 22 ? -7.406 -17.531 -16.328 1 98.75 22 GLN B O 1
ATOM 1655 N N . ALA B 1 23 ? -7.824 -15.359 -15.984 1 98.75 23 ALA B N 1
ATOM 1656 C CA . ALA B 1 23 ? -6.43 -15.031 -15.711 1 98.75 23 ALA B CA 1
ATOM 1657 C C . ALA B 1 23 ? -5.941 -15.703 -14.43 1 98.75 23 ALA B C 1
ATOM 1659 O O . ALA B 1 23 ? -4.801 -16.156 -14.359 1 98.75 23 ALA B O 1
ATOM 1660 N N . ALA B 1 24 ? -6.781 -15.75 -13.406 1 98.75 24 ALA B N 1
ATOM 1661 C CA . ALA B 1 24 ? -6.441 -16.438 -12.164 1 98.75 24 ALA B CA 1
ATOM 1662 C C . ALA B 1 24 ? -6.176 -17.922 -12.414 1 98.75 24 ALA B C 1
ATOM 1664 O O . ALA B 1 24 ? -5.207 -18.484 -11.898 1 98.75 24 ALA B O 1
ATOM 1665 N N . VAL B 1 25 ? -7.012 -18.531 -13.211 1 98.81 25 VAL B N 1
ATOM 1666 C CA . VAL B 1 25 ? -6.852 -19.938 -13.562 1 98.81 25 VAL B CA 1
ATOM 1667 C C . VAL B 1 25 ? -5.551 -20.125 -14.336 1 98.81 25 VAL B C 1
ATOM 1669 O O . VAL B 1 25 ? -4.773 -21.047 -14.031 1 98.81 25 VAL B O 1
ATOM 1672 N N . ALA B 1 26 ? -5.355 -19.297 -15.297 1 98.81 26 ALA B N 1
ATOM 1673 C CA . ALA B 1 26 ? -4.148 -19.375 -16.109 1 98.81 26 ALA B CA 1
ATOM 1674 C C . ALA B 1 26 ? -2.893 -19.234 -15.258 1 98.81 26 ALA B C 1
ATOM 1676 O O . ALA B 1 26 ? -1.905 -19.938 -15.469 1 98.81 26 ALA B O 1
ATOM 1677 N N . LEU B 1 27 ? -2.91 -18.297 -14.328 1 98.81 27 LEU B N 1
ATOM 1678 C CA . LEU B 1 27 ? -1.768 -18.094 -13.445 1 98.81 27 LEU B CA 1
ATOM 1679 C C . LEU B 1 27 ? -1.487 -19.359 -12.625 1 98.81 27 LEU B C 1
ATOM 1681 O O . LEU B 1 27 ? -0.338 -19.797 -12.523 1 98.81 27 LEU B O 1
ATOM 1685 N N . ALA B 1 28 ? -2.518 -19.922 -12.031 1 98.81 28 ALA B N 1
ATOM 1686 C CA . ALA B 1 28 ? -2.352 -21.109 -11.203 1 98.81 28 ALA B CA 1
ATOM 1687 C C . ALA B 1 28 ? -1.774 -22.266 -12.008 1 98.81 28 ALA B C 1
ATOM 1689 O O . ALA B 1 28 ? -0.879 -22.969 -11.539 1 98.81 28 ALA B O 1
ATOM 1690 N N . ALA B 1 29 ? -2.32 -22.453 -13.203 1 98.44 29 ALA B N 1
ATOM 1691 C CA . ALA B 1 29 ? -1.796 -23.5 -14.078 1 98.44 29 ALA B CA 1
ATOM 1692 C C . ALA B 1 29 ? -0.325 -23.25 -14.406 1 98.44 29 ALA B C 1
ATOM 1694 O O . ALA B 1 29 ? 0.487 -24.188 -14.375 1 98.44 29 ALA B O 1
ATOM 1695 N N . TRP B 1 30 ? -0.01 -22.047 -14.727 1 98.5 30 TRP B N 1
ATOM 1696 C CA . TRP B 1 30 ? 1.363 -21.656 -15.023 1 98.5 30 TRP B CA 1
ATOM 1697 C C . TRP B 1 30 ? 2.27 -21.891 -13.82 1 98.5 30 TRP B C 1
ATOM 1699 O O . TRP B 1 30 ? 3.398 -22.375 -13.969 1 98.5 30 TRP B O 1
ATOM 1709 N N . MET B 1 31 ? 1.819 -21.547 -12.617 1 98.44 31 MET B N 1
ATOM 1710 C CA . MET B 1 31 ? 2.568 -21.781 -11.391 1 98.44 31 MET B CA 1
ATOM 1711 C C . MET B 1 31 ? 2.926 -23.25 -11.242 1 98.44 31 MET B C 1
ATOM 1713 O O . MET B 1 31 ? 4.074 -23.594 -10.953 1 98.44 31 MET B O 1
ATOM 1717 N N . LYS B 1 32 ? 1.936 -24.078 -11.484 1 97.69 32 LYS B N 1
ATOM 1718 C CA . LYS B 1 32 ? 2.176 -25.5 -11.383 1 97.69 32 LYS B CA 1
ATOM 1719 C C . LYS B 1 32 ? 3.227 -25.969 -12.391 1 97.69 32 LYS B C 1
ATOM 1721 O O . LYS B 1 32 ? 4.168 -26.672 -12.039 1 97.69 32 LYS B O 1
ATOM 1726 N N . GLU B 1 33 ? 3.051 -25.547 -13.578 1 97.12 33 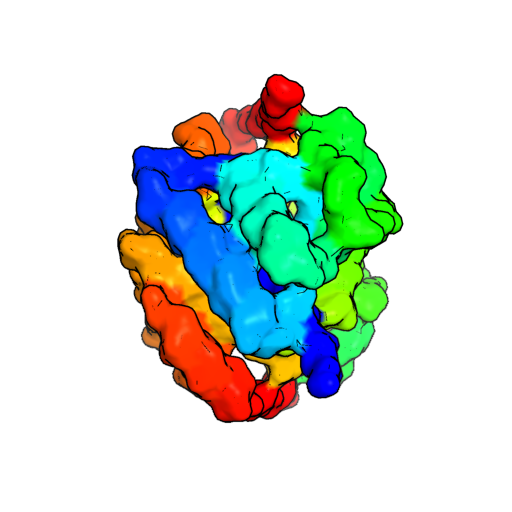GLU B N 1
ATOM 1727 C CA . GLU B 1 33 ? 3.957 -25.906 -14.656 1 97.12 33 GLU B CA 1
ATOM 1728 C C . GLU B 1 33 ? 5.379 -25.438 -14.367 1 97.12 33 GLU B C 1
ATOM 1730 O O . GLU B 1 33 ? 6.348 -26.078 -14.78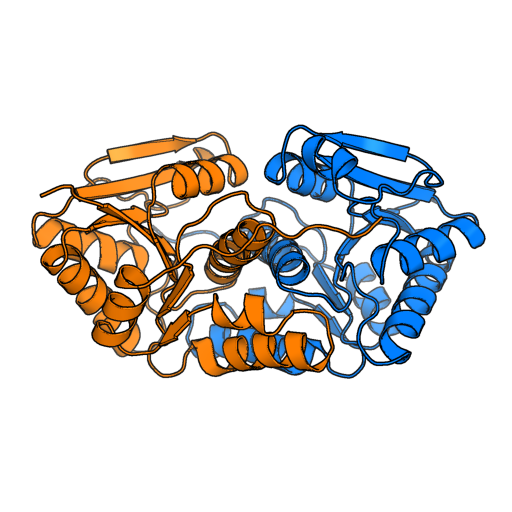1 1 97.12 33 GLU B O 1
ATOM 1735 N N . ASN B 1 34 ? 5.52 -24.359 -13.648 1 97.19 34 ASN B N 1
ATOM 1736 C CA . ASN B 1 34 ? 6.828 -23.781 -13.398 1 97.19 34 ASN B CA 1
ATOM 1737 C C . ASN B 1 34 ? 7.293 -24.031 -11.961 1 97.19 34 ASN B C 1
ATOM 1739 O O . ASN B 1 34 ? 8.203 -23.359 -11.469 1 97.19 34 ASN B O 1
ATOM 1743 N N . HIS B 1 35 ? 6.633 -24.906 -11.234 1 97.06 35 HIS B N 1
ATOM 1744 C CA . HIS B 1 35 ? 7.047 -25.438 -9.938 1 97.06 35 HIS B CA 1
ATOM 1745 C C . HIS B 1 35 ? 6.992 -24.359 -8.859 1 97.06 35 HIS B C 1
ATOM 1747 O O . HIS B 1 35 ? 7.961 -24.172 -8.117 1 97.06 35 HIS B O 1
ATOM 1753 N N . TYR B 1 36 ? 5.871 -23.656 -8.828 1 98.06 36 TY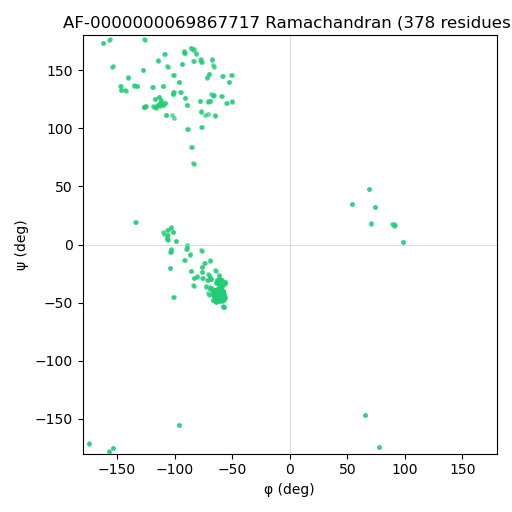R B N 1
ATOM 1754 C CA . TYR B 1 36 ? 5.57 -22.734 -7.742 1 98.06 36 TYR B CA 1
ATOM 1755 C C . TYR B 1 36 ? 4.43 -23.266 -6.883 1 98.06 36 TYR B C 1
ATOM 1757 O O . TYR B 1 36 ? 3.428 -23.75 -7.406 1 98.06 36 TYR B O 1
ATOM 1765 N N . ASP B 1 37 ? 4.613 -23.156 -5.582 1 98.44 37 ASP B N 1
ATOM 1766 C CA . ASP B 1 37 ? 3.486 -23.234 -4.656 1 98.44 37 ASP B CA 1
ATOM 1767 C C . ASP B 1 37 ? 2.904 -21.844 -4.375 1 98.44 37 ASP B C 1
ATOM 1769 O O . ASP B 1 37 ? 3.514 -20.828 -4.719 1 98.44 37 ASP B O 1
ATOM 1773 N N . LEU B 1 38 ? 1.734 -21.859 -3.822 1 98.81 38 LEU B N 1
ATOM 1774 C CA . LEU B 1 38 ? 1.021 -20.609 -3.582 1 98.81 38 LEU B CA 1
ATOM 1775 C C . LEU B 1 38 ? 1.145 -20.188 -2.121 1 98.81 38 LEU B C 1
ATOM 1777 O O . LEU B 1 38 ? 0.971 -21.016 -1.216 1 98.81 38 LEU B O 1
ATOM 1781 N N . VAL B 1 39 ? 1.493 -18.938 -1.868 1 98.94 39 VAL B N 1
ATOM 1782 C CA . VAL B 1 39 ? 1.278 -18.234 -0.615 1 98.94 39 VAL B CA 1
ATOM 1783 C C . VAL B 1 39 ? 0.251 -17.125 -0.823 1 98.94 39 VAL B C 1
ATOM 1785 O O . VAL B 1 39 ? 0.396 -16.297 -1.728 1 98.94 39 VAL B O 1
ATOM 1788 N N . TYR B 1 40 ? -0.842 -17.109 -0.05 1 98.62 40 TYR B N 1
ATOM 1789 C CA . TYR B 1 40 ? -1.852 -16.078 -0.234 1 98.62 40 TYR B CA 1
ATOM 1790 C C . TYR B 1 40 ? -2.619 -15.82 1.059 1 98.62 40 TYR B C 1
ATOM 1792 O O . TYR B 1 40 ? -2.25 -16.344 2.117 1 98.62 40 TYR B O 1
ATOM 1800 N N . GLY B 1 41 ? -3.588 -15.008 1.019 1 96.56 41 GLY B N 1
ATOM 1801 C CA . GLY B 1 41 ? -4.277 -14.555 2.215 1 96.56 41 GLY B CA 1
ATOM 1802 C C . GLY B 1 41 ? -5.18 -15.609 2.824 1 96.56 41 GLY B C 1
ATOM 1803 O O . GLY B 1 41 ? -5.699 -15.422 3.928 1 96.56 41 GLY B O 1
ATOM 1804 N N . GLY B 1 42 ? -5.48 -16.609 2.1 1 96.69 42 GLY B N 1
ATOM 1805 C CA . GLY B 1 42 ? -6.16 -17.75 2.693 1 96.69 42 GLY B CA 1
ATOM 1806 C C . GLY B 1 42 ? -7.66 -17.734 2.463 1 96.69 42 GLY B C 1
ATOM 1807 O O . GLY B 1 42 ? -8.375 -18.625 2.934 1 96.69 42 GLY B O 1
ATOM 1808 N N . GLY B 1 43 ? -8.164 -16.766 1.751 1 93.44 43 GLY B N 1
ATOM 1809 C CA . GLY B 1 43 ? -9.602 -16.688 1.515 1 93.44 43 GLY B CA 1
ATOM 1810 C C . GLY B 1 43 ? -10.086 -17.672 0.463 1 93.44 43 GLY B C 1
ATOM 1811 O O . GLY B 1 43 ? -9.312 -18.094 -0.397 1 93.44 43 GLY B O 1
ATOM 1812 N N . ASN B 1 44 ? -11.414 -17.953 0.515 1 94.12 44 ASN B N 1
ATOM 1813 C CA . ASN B 1 44 ? -12.008 -18.906 -0.414 1 94.12 44 ASN B CA 1
ATOM 1814 C C . ASN B 1 44 ? -12.906 -18.219 -1.433 1 94.12 44 ASN B C 1
ATOM 1816 O O . ASN B 1 44 ? -13.641 -18.891 -2.174 1 94.12 44 ASN B O 1
ATOM 1820 N N . VAL B 1 45 ? -12.867 -16.953 -1.445 1 93.25 45 VAL B N 1
ATOM 1821 C CA . VAL B 1 45 ? -13.797 -16.219 -2.297 1 93.25 45 VAL B CA 1
ATOM 1822 C C . VAL B 1 45 ? -13.031 -15.477 -3.391 1 93.25 45 VAL B C 1
ATOM 1824 O O . VAL B 1 45 ? -11.82 -15.289 -3.285 1 93.25 45 VAL B O 1
ATOM 1827 N N . GLY B 1 46 ? -13.727 -15.156 -4.457 1 96.12 46 GLY B N 1
ATOM 1828 C CA . GLY B 1 46 ? -13.188 -14.297 -5.496 1 96.12 46 GLY B CA 1
ATOM 1829 C C . GLY B 1 46 ? -12.016 -14.914 -6.23 1 96.12 46 GLY B C 1
ATOM 1830 O O . GLY B 1 46 ? -11.984 -16.125 -6.473 1 96.12 46 GLY B O 1
ATOM 1831 N N . LEU B 1 47 ? -11.117 -14.023 -6.621 1 98.38 47 LEU B N 1
ATOM 1832 C CA . LEU B 1 47 ? -9.93 -14.492 -7.332 1 98.38 47 LEU B CA 1
ATOM 1833 C C . LEU B 1 47 ? -9.023 -15.297 -6.41 1 98.38 47 LEU B C 1
ATOM 1835 O O . LEU B 1 47 ? -8.344 -16.219 -6.852 1 98.38 47 LEU B O 1
ATOM 1839 N N . MET B 1 48 ? -9.078 -14.938 -5.145 1 97.75 48 MET B N 1
ATOM 1840 C CA . MET B 1 48 ? -8.297 -15.688 -4.164 1 97.75 48 MET B CA 1
ATOM 1841 C C . MET B 1 48 ? -8.68 -17.172 -4.18 1 97.75 48 MET B C 1
ATOM 1843 O O . MET B 1 48 ? -7.816 -18.031 -4.309 1 97.75 48 MET B O 1
ATOM 1847 N N . GLY B 1 49 ? -9.969 -17.406 -4.035 1 97.44 49 GLY B N 1
ATOM 1848 C CA . GLY B 1 49 ? -10.438 -18.781 -4.09 1 97.44 49 GLY B CA 1
ATOM 1849 C C . GLY B 1 49 ? -10.133 -19.469 -5.41 1 97.44 49 GLY B C 1
ATOM 1850 O O . GLY B 1 49 ? -9.758 -20.641 -5.438 1 97.44 49 GLY B O 1
ATOM 1851 N N . THR B 1 50 ? -10.227 -18.75 -6.5 1 98.5 50 THR B N 1
ATOM 1852 C CA . THR B 1 50 ? -10.016 -19.281 -7.844 1 98.5 50 THR B CA 1
ATOM 1853 C C . THR B 1 50 ? -8.57 -19.766 -8.016 1 98.5 50 THR B C 1
ATOM 1855 O O . THR B 1 50 ? -8.336 -20.875 -8.477 1 98.5 50 THR B O 1
ATOM 1858 N N . VAL B 1 51 ? -7.598 -18.938 -7.617 1 98.75 51 VAL B N 1
ATOM 1859 C CA . VAL B 1 51 ? -6.191 -19.312 -7.738 1 98.75 51 VAL B CA 1
ATOM 1860 C C . VAL B 1 51 ? -5.902 -20.531 -6.867 1 98.75 51 VAL B C 1
ATOM 1862 O O . VAL B 1 51 ? -5.285 -21.5 -7.324 1 98.75 51 VAL B O 1
ATOM 1865 N N . ALA B 1 52 ? -6.367 -20.484 -5.617 1 98.69 52 ALA B N 1
ATOM 1866 C CA . ALA B 1 52 ? -6.117 -21.547 -4.656 1 98.69 52 ALA B CA 1
ATOM 1867 C C . ALA B 1 52 ? -6.715 -22.875 -5.137 1 98.69 52 ALA B C 1
ATOM 1869 O O . ALA B 1 52 ? -6.02 -23.891 -5.203 1 98.69 52 ALA B O 1
ATOM 1870 N N . ASP B 1 53 ? -7.965 -22.844 -5.559 1 98.62 53 ASP B N 1
ATOM 1871 C CA . ASP B 1 53 ? -8.672 -24.047 -5.988 1 98.62 53 ASP B CA 1
ATOM 1872 C C . ASP B 1 53 ? -8.023 -24.641 -7.234 1 98.62 53 ASP B C 1
ATOM 1874 O O . ASP B 1 53 ? -7.879 -25.859 -7.34 1 98.62 53 ASP B O 1
ATOM 1878 N N . THR B 1 54 ? -7.727 -23.797 -8.156 1 98.75 54 THR B N 1
ATOM 1879 C CA . THR B 1 54 ? -7.129 -24.266 -9.398 1 98.75 54 THR B CA 1
ATOM 1880 C C . THR B 1 54 ? -5.785 -24.938 -9.133 1 98.75 54 THR B C 1
ATOM 1882 O O . THR B 1 54 ? -5.512 -26.016 -9.656 1 98.75 54 THR B O 1
ATOM 1885 N N . LEU B 1 55 ? -4.941 -24.297 -8.297 1 98.69 55 LEU B N 1
ATOM 1886 C CA . LEU B 1 55 ? -3.629 -24.875 -8.016 1 98.69 55 LEU B CA 1
ATOM 1887 C C . LEU B 1 55 ? -3.766 -26.203 -7.27 1 98.69 55 LEU B C 1
ATOM 1889 O O . LEU B 1 55 ? -3.041 -27.156 -7.555 1 98.69 55 LEU B O 1
ATOM 1893 N N . LEU B 1 56 ? -4.676 -26.297 -6.324 1 98.5 56 LEU B N 1
ATOM 1894 C CA . LEU B 1 56 ? -4.945 -27.531 -5.609 1 98.5 56 LEU B CA 1
ATOM 1895 C C . LEU B 1 56 ? -5.352 -28.641 -6.574 1 98.5 56 LEU B C 1
ATOM 1897 O O . LEU B 1 56 ? -4.852 -29.766 -6.48 1 98.5 56 LEU B O 1
ATOM 1901 N N . ALA B 1 57 ? -6.246 -28.312 -7.469 1 98.06 57 ALA B N 1
ATOM 1902 C CA . ALA B 1 57 ? -6.746 -29.281 -8.438 1 98.06 57 ALA B CA 1
ATOM 1903 C C . ALA B 1 57 ? -5.609 -29.797 -9.312 1 98.06 57 ALA B C 1
ATOM 1905 O O . ALA B 1 57 ? -5.656 -30.953 -9.781 1 98.06 57 ALA B O 1
ATOM 1906 N N . GLU B 1 58 ? -4.613 -29.031 -9.484 1 96.38 58 GLU B N 1
ATOM 1907 C CA . GLU B 1 58 ? -3.465 -29.406 -10.305 1 96.38 58 GLU B CA 1
ATOM 1908 C C . GLU B 1 58 ? -2.412 -30.141 -9.469 1 96.38 58 GLU B C 1
ATOM 1910 O O . GLU B 1 58 ? -1.344 -30.484 -9.977 1 96.38 58 GLU B O 1
ATOM 1915 N N . GLY B 1 59 ? -2.691 -30.281 -8.195 1 96.31 59 GLY B N 1
ATOM 1916 C CA . GLY B 1 59 ? -1.807 -31.047 -7.324 1 96.31 59 GLY B CA 1
ATOM 1917 C C . GLY B 1 59 ? -0.74 -30.188 -6.668 1 96.31 59 GLY B C 1
ATOM 1918 O O . GLY B 1 59 ? 0.264 -30.703 -6.176 1 96.31 59 GLY B O 1
ATOM 1919 N N . GLY B 1 60 ? -0.969 -28.859 -6.699 1 97.12 60 GLY B N 1
ATOM 1920 C CA . GLY B 1 60 ? -0.025 -27.953 -6.055 1 97.12 60 GLY B CA 1
ATOM 1921 C C . GLY B 1 60 ? -0.308 -27.766 -4.574 1 97.12 60 GLY B C 1
ATOM 1922 O O . GLY B 1 60 ? -1.349 -28.188 -4.074 1 97.12 60 GLY B O 1
ATOM 1923 N N . GLU B 1 61 ? 0.659 -27.125 -3.871 1 98.38 61 GLU B N 1
ATOM 1924 C CA . GLU B 1 61 ? 0.487 -26.766 -2.465 1 98.38 61 GLU B CA 1
ATOM 1925 C C . GLU B 1 61 ? 0.017 -25.328 -2.312 1 98.38 61 GLU B C 1
ATOM 1927 O O . GLU B 1 61 ? 0.459 -24.438 -3.047 1 98.38 61 GLU B O 1
ATOM 1932 N N . VAL B 1 62 ? -0.876 -25.141 -1.395 1 98.81 62 VAL B N 1
ATOM 1933 C CA . VAL B 1 62 ? -1.468 -23.828 -1.138 1 98.81 62 VAL B CA 1
ATOM 1934 C C . VAL B 1 62 ? -1.321 -23.484 0.341 1 98.81 62 VAL B C 1
ATOM 1936 O O . VAL B 1 62 ? -1.852 -24.188 1.207 1 98.81 62 VAL B O 1
ATOM 1939 N N . ILE B 1 63 ? -0.593 -22.391 0.584 1 98.81 63 ILE B N 1
ATOM 1940 C CA . ILE B 1 63 ? -0.349 -21.906 1.939 1 98.81 63 ILE B CA 1
ATOM 1941 C C . ILE B 1 63 ? -1.105 -20.594 2.166 1 98.81 63 ILE B C 1
ATOM 1943 O O . ILE B 1 63 ? -0.886 -19.609 1.453 1 98.81 63 ILE B O 1
ATOM 1947 N N . GLY B 1 64 ? -1.991 -20.625 3.137 1 98.31 64 GLY B N 1
ATOM 1948 C CA . GLY B 1 64 ? -2.721 -19.422 3.529 1 98.31 64 GLY B CA 1
ATOM 1949 C C . GLY B 1 64 ? -2.166 -18.766 4.781 1 98.31 64 GLY B C 1
ATOM 1950 O O . GLY B 1 64 ? -1.631 -19.453 5.656 1 98.31 64 GLY B O 1
ATOM 1951 N N . VAL B 1 65 ? -2.217 -17.469 4.863 1 98.06 65 VAL B N 1
ATOM 1952 C CA . VAL B 1 65 ? -1.88 -16.703 6.059 1 98.06 65 VAL B CA 1
ATOM 1953 C C . VAL B 1 65 ? -3.041 -15.773 6.426 1 98.06 65 VAL B C 1
ATOM 1955 O O . VAL B 1 65 ? -3.398 -14.875 5.66 1 98.06 65 VAL B O 1
ATOM 1958 N N . MET B 1 66 ? -3.604 -15.961 7.578 1 95.69 66 MET B N 1
ATOM 1959 C CA . MET B 1 66 ? -4.797 -15.195 7.938 1 95.69 66 MET B CA 1
ATOM 1960 C C . MET B 1 66 ? -4.777 -14.82 9.414 1 95.69 66 MET B C 1
ATOM 1962 O O . MET B 1 66 ? -4.465 -15.656 10.266 1 95.69 66 MET B O 1
ATOM 1966 N N . PRO B 1 67 ? -5.059 -13.508 9.656 1 93.06 67 PRO B N 1
ATOM 1967 C CA . PRO B 1 67 ? -5.195 -13.156 11.07 1 93.06 67 PRO B CA 1
ATOM 1968 C C . PRO B 1 67 ? -6.422 -13.797 11.727 1 93.06 67 PRO B C 1
ATOM 1970 O O . PRO B 1 67 ? -7.43 -14.023 11.055 1 93.06 67 PRO B O 1
ATOM 1973 N N . THR B 1 68 ? -6.41 -13.891 12.969 1 88.75 68 THR B N 1
ATOM 1974 C CA . THR B 1 68 ? -7.453 -14.555 13.75 1 88.75 68 THR B CA 1
ATOM 1975 C C . THR B 1 68 ? -8.789 -13.844 13.578 1 88.75 68 THR B C 1
ATOM 1977 O O . THR B 1 68 ? -9.828 -14.484 13.398 1 88.75 68 THR B O 1
ATOM 1980 N N . PHE B 1 69 ? -8.781 -12.547 13.562 1 82.62 69 PHE B N 1
ATOM 1981 C CA . PHE B 1 69 ? -10.031 -11.797 13.531 1 82.62 69 PHE B CA 1
ATOM 1982 C C . PHE B 1 69 ? -10.703 -11.938 12.172 1 82.62 69 PHE B C 1
ATOM 1984 O O . PHE B 1 69 ? -11.93 -11.828 12.07 1 82.62 69 PHE B O 1
ATOM 1991 N N . LEU B 1 70 ? -9.945 -12.195 11.156 1 81.25 70 LEU B N 1
ATOM 1992 C CA . LEU B 1 70 ? -10.508 -12.352 9.82 1 81.25 70 LEU B CA 1
ATOM 1993 C C . LEU B 1 70 ? -11.039 -13.766 9.609 1 81.25 70 LEU B C 1
ATOM 1995 O O . LEU B 1 70 ? -11.898 -13.992 8.75 1 81.25 70 LEU B O 1
ATOM 1999 N N . MET B 1 71 ? -10.438 -14.68 10.289 1 78.94 71 MET B N 1
ATOM 2000 C CA . MET B 1 71 ? -10.914 -16.047 10.195 1 78.94 71 MET B CA 1
ATOM 2001 C C . MET B 1 71 ? -12.391 -16.141 10.57 1 78.94 71 MET B C 1
ATOM 2003 O O . MET B 1 71 ? -13.141 -16.922 9.977 1 78.94 71 MET B O 1
ATOM 2007 N N . GLU B 1 72 ? -12.727 -15.297 11.445 1 71 72 GLU B N 1
ATOM 2008 C CA . GLU B 1 72 ? -14.094 -15.281 11.945 1 71 72 GLU B CA 1
ATOM 2009 C C . GLU B 1 72 ? -15.031 -14.547 10.984 1 71 72 GLU B C 1
ATOM 2011 O O . GLU B 1 72 ? -16.234 -14.828 10.945 1 71 72 GLU B O 1
ATOM 2016 N N . ARG B 1 73 ? -14.406 -13.633 10.273 1 69.75 73 ARG B N 1
ATOM 2017 C CA . ARG B 1 73 ? -15.211 -12.766 9.414 1 69.75 73 ARG B CA 1
ATOM 2018 C C . ARG B 1 73 ? -15.164 -13.227 7.965 1 69.75 73 ARG B C 1
ATOM 2020 O O . ARG B 1 73 ? -16.172 -13.211 7.266 1 69.75 73 ARG B O 1
ATOM 2027 N N . GLU B 1 74 ? -13.844 -13.523 7.609 1 65.5 74 GLU B N 1
ATOM 2028 C CA . GLU B 1 74 ? -13.656 -13.984 6.234 1 65.5 74 GLU B CA 1
ATOM 2029 C C . GLU B 1 74 ? -13.914 -15.484 6.109 1 65.5 74 GLU B C 1
ATOM 2031 O O . GLU B 1 74 ? -13.898 -16.203 7.105 1 65.5 74 GLU B O 1
ATOM 2036 N N . ILE B 1 75 ? -14.211 -15.828 4.875 1 79.69 75 ILE B N 1
ATOM 2037 C CA . ILE B 1 75 ? -14.422 -17.25 4.602 1 79.69 75 ILE B CA 1
ATOM 2038 C C . ILE B 1 75 ? -13.078 -17.922 4.324 1 79.69 75 ILE B C 1
ATOM 2040 O O . ILE B 1 75 ? -12.594 -17.906 3.193 1 79.69 75 ILE B O 1
ATOM 2044 N N . ALA B 1 76 ? -12.484 -18.266 5.469 1 89.56 76 ALA B N 1
ATOM 2045 C CA . ALA B 1 76 ? -11.227 -19 5.34 1 89.56 76 ALA B CA 1
ATOM 2046 C C . ALA B 1 76 ? -11.383 -20.219 4.441 1 89.56 76 ALA B C 1
ATOM 2048 O O . ALA B 1 76 ? -12.422 -20.891 4.465 1 89.56 76 ALA B O 1
ATOM 2049 N N . HIS B 1 77 ? -10.383 -20.438 3.635 1 93.69 77 HIS B N 1
ATOM 2050 C CA . HIS B 1 77 ? -10.383 -21.625 2.787 1 93.69 77 HIS B CA 1
ATOM 2051 C C . HIS B 1 77 ? -10.016 -22.859 3.586 1 93.69 77 HIS B C 1
ATOM 2053 O O . HIS B 1 77 ? -8.859 -23.047 3.969 1 93.69 77 HIS B O 1
ATOM 2059 N N . ASN B 1 78 ? -10.867 -23.797 3.764 1 92.38 78 ASN B N 1
ATOM 2060 C CA . ASN B 1 78 ? -10.664 -24.953 4.625 1 92.38 78 ASN B CA 1
ATOM 2061 C C . ASN B 1 78 ? -10.023 -26.125 3.865 1 92.38 78 ASN B C 1
ATOM 2063 O O . ASN B 1 78 ? -9.656 -27.125 4.465 1 92.38 78 ASN B O 1
ATOM 2067 N N . GLY B 1 79 ? -9.805 -26.016 2.605 1 95 79 GLY B N 1
ATOM 2068 C CA . GLY B 1 79 ? -9.297 -27.109 1.8 1 95 79 GLY B CA 1
ATOM 2069 C C . GLY B 1 79 ? -7.844 -26.938 1.402 1 95 79 GLY B C 1
ATOM 2070 O O . GLY B 1 79 ? -7.285 -27.766 0.685 1 95 79 GLY B O 1
ATOM 2071 N N . ILE B 1 80 ? -7.203 -25.875 1.942 1 97.31 80 ILE B N 1
ATOM 2072 C CA . ILE B 1 80 ? -5.852 -25.594 1.466 1 97.31 80 ILE B CA 1
ATOM 2073 C C . ILE B 1 80 ? -4.852 -26.453 2.229 1 97.31 80 ILE B C 1
ATOM 2075 O O . ILE B 1 80 ? -5.203 -27.094 3.217 1 97.31 80 ILE B O 1
ATOM 2079 N N . THR B 1 81 ? -3.639 -26.516 1.773 1 98.44 81 THR B N 1
ATOM 2080 C CA . THR B 1 81 ? -2.609 -27.406 2.283 1 98.44 81 THR B CA 1
ATOM 2081 C C . THR B 1 81 ? -2.211 -27.031 3.705 1 98.44 81 THR B C 1
ATOM 2083 O O . THR B 1 81 ? -2.053 -27.906 4.566 1 98.44 81 THR B O 1
ATOM 2086 N N . LYS B 1 82 ? -1.954 -25.734 3.951 1 98.19 82 LYS B N 1
ATOM 2087 C CA . LYS B 1 82 ? -1.549 -25.234 5.258 1 98.19 82 LYS B CA 1
ATOM 2088 C C . LYS B 1 82 ? -2.082 -23.812 5.488 1 98.19 82 LYS B C 1
ATOM 2090 O O . LYS B 1 82 ? -2.031 -22.969 4.59 1 98.19 82 LYS B O 1
ATOM 2095 N N . MET B 1 83 ? -2.59 -23.609 6.699 1 97.56 83 MET B N 1
ATOM 2096 C CA . MET B 1 83 ? -3.02 -22.281 7.117 1 97.56 83 MET B CA 1
ATOM 2097 C C . MET B 1 83 ? -2.182 -21.781 8.289 1 97.56 83 MET B C 1
ATOM 2099 O O . MET B 1 83 ? -2.104 -22.438 9.328 1 97.56 83 MET B O 1
ATOM 2103 N N . HIS B 1 84 ? -1.498 -20.734 8.086 1 97.81 84 HIS B N 1
ATOM 2104 C CA . HIS B 1 84 ? -0.865 -20.016 9.195 1 97.81 84 HIS B CA 1
ATOM 2105 C C . HIS B 1 84 ? -1.802 -18.969 9.781 1 97.81 84 HIS B C 1
ATOM 2107 O O . HIS B 1 84 ? -2.27 -18.078 9.07 1 97.81 84 HIS B O 1
ATOM 2113 N N . THR B 1 85 ? -2.098 -19.094 11.016 1 96.25 85 THR B N 1
ATOM 2114 C CA . THR B 1 85 ? -2.863 -18.078 11.719 1 96.25 85 THR B CA 1
ATOM 2115 C C . THR B 1 85 ? -1.933 -17.109 12.438 1 96.25 85 THR B C 1
ATOM 2117 O O . THR B 1 85 ? -0.981 -17.516 13.102 1 96.25 85 THR B O 1
ATOM 2120 N N . VAL B 1 86 ? -2.17 -15.797 12.258 1 95.69 86 VAL B N 1
ATOM 2121 C CA . VAL B 1 86 ? -1.31 -14.773 12.852 1 95.69 86 VAL B CA 1
ATOM 2122 C C . VAL B 1 86 ? -2.15 -13.797 13.672 1 95.69 86 VAL B C 1
ATOM 2124 O O . VAL B 1 86 ? -3.379 -13.898 13.695 1 95.69 86 VAL B O 1
ATOM 2127 N N . SER B 1 87 ? -1.498 -12.859 14.328 1 92.81 87 SER B N 1
ATOM 2128 C CA . SER B 1 87 ? -2.168 -12.031 15.32 1 92.81 87 SER B CA 1
ATOM 2129 C C . SER B 1 87 ? -2.883 -10.852 14.664 1 92.81 87 SER B C 1
ATOM 2131 O O . SER B 1 87 ? -3.918 -10.398 15.156 1 92.81 87 SER B O 1
ATOM 2133 N N . ASP B 1 88 ? -2.305 -10.289 13.586 1 91.81 88 ASP B N 1
ATOM 2134 C CA . ASP B 1 88 ? -2.859 -9.078 12.984 1 91.81 88 ASP B CA 1
ATOM 2135 C C . ASP B 1 88 ? -2.432 -8.945 11.523 1 91.81 88 ASP B C 1
ATOM 2137 O O . ASP B 1 88 ? -1.727 -9.812 11 1 91.81 88 ASP B O 1
ATOM 2141 N N . MET B 1 89 ? -2.832 -7.883 10.914 1 92.94 89 MET B N 1
ATOM 2142 C CA . MET B 1 89 ? -2.611 -7.684 9.484 1 92.94 89 MET B CA 1
ATOM 2143 C C . MET B 1 89 ? -1.129 -7.477 9.188 1 92.94 89 MET B C 1
ATOM 2145 O O . MET B 1 89 ? -0.645 -7.871 8.125 1 92.94 89 MET B O 1
ATOM 2149 N N . HIS B 1 90 ? -0.374 -6.785 10.055 1 94.62 90 HIS B N 1
ATOM 2150 C CA . HIS B 1 90 ? 1.059 -6.602 9.852 1 94.62 90 HIS B CA 1
ATOM 2151 C C . HIS B 1 90 ? 1.801 -7.93 9.922 1 94.62 90 HIS B C 1
ATOM 2153 O O . HIS B 1 90 ? 2.648 -8.219 9.07 1 94.62 90 HIS B O 1
ATOM 2159 N N . ALA B 1 91 ? 1.424 -8.742 10.875 1 94.69 91 ALA B N 1
ATOM 2160 C CA . ALA B 1 91 ? 2.004 -10.078 10.992 1 94.69 91 ALA B CA 1
ATOM 2161 C C . ALA B 1 91 ? 1.687 -10.922 9.758 1 94.69 91 ALA B C 1
ATOM 2163 O O . ALA B 1 91 ? 2.518 -11.719 9.312 1 94.69 91 ALA B O 1
ATOM 2164 N N . ARG B 1 92 ? 0.501 -10.812 9.219 1 95.56 92 ARG B N 1
ATOM 2165 C CA . ARG B 1 92 ? 0.111 -11.508 8 1 95.56 92 ARG B CA 1
ATOM 2166 C C . ARG B 1 92 ? 1.047 -11.164 6.848 1 95.56 92 ARG B C 1
ATOM 2168 O O . ARG B 1 92 ? 1.604 -12.055 6.203 1 95.56 92 ARG B O 1
ATOM 2175 N N . LYS B 1 93 ? 1.196 -9.867 6.609 1 96.19 93 LYS B N 1
ATOM 2176 C CA . LYS B 1 93 ? 2.025 -9.43 5.492 1 96.19 93 LYS B CA 1
ATOM 2177 C C . LYS B 1 93 ? 3.48 -9.844 5.688 1 96.19 93 LYS B C 1
ATOM 2179 O O . LYS B 1 93 ? 4.145 -10.266 4.742 1 96.19 93 LYS B O 1
ATOM 2184 N N . LYS B 1 94 ? 3.953 -9.719 6.906 1 95.25 94 LYS B N 1
ATOM 2185 C CA . LYS B 1 94 ? 5.316 -10.141 7.219 1 95.25 94 LYS B CA 1
ATOM 2186 C C . LYS B 1 94 ? 5.52 -11.617 6.918 1 95.25 94 LYS B C 1
ATOM 2188 O O . LYS B 1 94 ? 6.504 -12 6.277 1 95.25 94 LYS B O 1
ATOM 2193 N N . LYS B 1 95 ? 4.629 -12.469 7.363 1 97.5 95 LYS B N 1
ATOM 2194 C CA . LYS B 1 95 ? 4.719 -13.914 7.164 1 97.5 95 LYS B CA 1
ATOM 2195 C C . LYS B 1 95 ? 4.672 -14.266 5.68 1 97.5 95 LYS B C 1
ATOM 2197 O O . LYS B 1 95 ? 5.422 -15.133 5.219 1 97.5 95 LYS B O 1
ATOM 2202 N N . MET B 1 96 ? 3.814 -13.633 4.938 1 98.06 96 MET B N 1
ATOM 2203 C CA . MET B 1 96 ? 3.715 -13.891 3.504 1 98.06 96 MET B CA 1
ATOM 2204 C C . MET B 1 96 ? 5.016 -13.531 2.795 1 98.06 96 MET B C 1
ATOM 2206 O O . MET B 1 96 ? 5.473 -14.266 1.914 1 98.06 96 MET B O 1
ATOM 2210 N N . ILE B 1 97 ? 5.582 -12.414 3.191 1 97 97 ILE B N 1
ATOM 2211 C CA . ILE B 1 97 ? 6.84 -11.977 2.596 1 97 97 ILE B CA 1
ATOM 2212 C C . ILE B 1 97 ? 7.945 -12.977 2.934 1 97 97 ILE B C 1
ATOM 2214 O O . ILE B 1 97 ? 8.766 -13.32 2.076 1 97 97 ILE B O 1
ATOM 2218 N N . GLU B 1 98 ? 7.957 -13.484 4.156 1 96.06 98 GLU B N 1
ATOM 2219 C CA . GLU B 1 98 ? 8.953 -14.453 4.617 1 96.06 98 GLU B CA 1
ATOM 2220 C C . GLU B 1 98 ? 8.867 -15.75 3.822 1 96.06 98 GLU B C 1
ATOM 2222 O O . GLU B 1 98 ? 9.883 -16.406 3.584 1 96.06 98 GLU B O 1
ATOM 2227 N N . LEU B 1 99 ? 7.715 -16.125 3.414 1 97.81 99 LEU B N 1
ATOM 2228 C CA . LEU B 1 99 ? 7.473 -17.438 2.826 1 97.81 99 LEU B CA 1
ATOM 2229 C C . LEU B 1 99 ? 7.77 -17.422 1.331 1 97.81 99 LEU B C 1
ATOM 2231 O O . LEU B 1 99 ? 8.039 -18.469 0.74 1 97.81 99 LEU B O 1
ATOM 2235 N N . ALA B 1 100 ? 7.738 -16.297 0.692 1 98.06 100 ALA B N 1
ATOM 2236 C CA . ALA B 1 100 ? 7.625 -16.281 -0.764 1 98.06 100 ALA B CA 1
ATOM 2237 C C . ALA B 1 100 ? 8.953 -15.906 -1.417 1 98.06 100 ALA B C 1
ATOM 2239 O O . ALA B 1 100 ? 9.742 -15.156 -0.843 1 98.06 100 ALA B O 1
ATOM 2240 N N . ASP B 1 101 ? 9.125 -16.375 -2.613 1 97.06 101 ASP B N 1
ATOM 2241 C CA . ASP B 1 101 ? 10.297 -16.078 -3.434 1 97.06 101 ASP B CA 1
ATOM 2242 C C . ASP B 1 101 ? 9.961 -15.062 -4.52 1 97.06 101 ASP B C 1
ATOM 2244 O O . ASP B 1 101 ? 10.859 -14.469 -5.121 1 97.06 101 ASP B O 1
ATOM 2248 N N . VAL B 1 102 ? 8.727 -14.938 -4.805 1 98.12 102 VAL B N 1
ATOM 2249 C CA . VAL B 1 102 ? 8.188 -14.039 -5.82 1 98.12 102 VAL B CA 1
ATOM 2250 C C . VAL B 1 102 ? 6.895 -13.398 -5.32 1 98.12 102 VAL B C 1
ATOM 2252 O O . VAL B 1 102 ? 6.121 -14.039 -4.602 1 98.12 102 VAL B O 1
ATOM 2255 N N . TYR B 1 103 ? 6.648 -12.141 -5.656 1 98.69 103 TYR B N 1
ATOM 2256 C CA . TYR B 1 103 ? 5.41 -11.445 -5.332 1 98.69 103 TYR B CA 1
ATOM 2257 C C . TYR B 1 103 ? 4.668 -11.039 -6.598 1 98.69 103 TYR B C 1
ATOM 2259 O O . TYR B 1 103 ? 5.234 -10.383 -7.473 1 98.69 103 TYR B O 1
ATOM 2267 N N . LEU B 1 104 ? 3.424 -11.43 -6.711 1 98.88 104 LEU B N 1
ATOM 2268 C CA . LEU B 1 104 ? 2.645 -11.117 -7.902 1 98.88 104 LEU B CA 1
ATOM 2269 C C . LEU B 1 104 ? 1.249 -10.625 -7.527 1 98.88 104 LEU B C 1
ATOM 2271 O O . LEU B 1 104 ? 0.598 -11.211 -6.656 1 98.88 104 LEU B O 1
ATOM 2275 N N . ALA B 1 105 ? 0.802 -9.57 -8.203 1 98.94 105 ALA B N 1
ATOM 2276 C CA . ALA B 1 105 ? -0.558 -9.07 -8.008 1 98.94 105 ALA B CA 1
ATOM 2277 C C . ALA B 1 105 ? -1.432 -9.383 -9.219 1 98.94 105 ALA B C 1
ATOM 2279 O O . ALA B 1 105 ? -1.113 -8.984 -10.344 1 98.94 105 ALA B O 1
ATOM 2280 N N . LEU B 1 106 ? -2.496 -10.094 -8.992 1 98.75 106 LEU B N 1
ATOM 2281 C CA . LEU B 1 106 ? -3.66 -10.094 -9.867 1 98.75 106 LEU B CA 1
ATOM 2282 C C . LEU B 1 106 ? -4.555 -8.891 -9.594 1 98.75 106 LEU B C 1
ATOM 2284 O O . LEU B 1 106 ? -4.398 -8.227 -8.562 1 98.75 106 LEU B O 1
ATOM 2288 N N . PRO B 1 107 ? -5.48 -8.586 -10.523 1 98.75 107 PRO B N 1
ATOM 2289 C CA . PRO B 1 107 ? -6.398 -7.477 -10.258 1 98.75 107 PRO B CA 1
ATOM 2290 C C . PRO B 1 107 ? -7.078 -7.586 -8.891 1 98.75 107 PRO B C 1
ATOM 2292 O O . PRO B 1 107 ? -7.371 -8.695 -8.438 1 98.75 107 PRO B O 1
ATOM 2295 N N . GLY B 1 108 ? -7.32 -6.492 -8.281 1 98.44 108 GLY B N 1
ATOM 2296 C CA . GLY B 1 108 ? -7.941 -6.402 -6.969 1 98.44 108 GLY B CA 1
ATOM 2297 C C . GLY B 1 108 ? -8.234 -4.977 -6.543 1 98.44 108 GLY B C 1
ATOM 2298 O O . GLY B 1 108 ? -8.211 -4.059 -7.367 1 98.44 108 GLY B O 1
ATOM 2299 N N . GLY B 1 109 ? -8.617 -4.852 -5.316 1 97.94 109 GLY B N 1
ATOM 2300 C CA . GLY B 1 109 ? -8.953 -3.547 -4.762 1 97.94 109 GLY B CA 1
ATOM 2301 C C . GLY B 1 109 ? -7.805 -2.908 -4.004 1 97.94 109 GLY B C 1
ATOM 2302 O O . GLY B 1 109 ? -6.637 -3.197 -4.273 1 97.94 109 GLY B O 1
ATOM 2303 N N . PRO B 1 110 ? -8.133 -2.008 -3.068 1 97.62 110 PRO B N 1
ATOM 2304 C CA . PRO B 1 110 ? -7.113 -1.287 -2.303 1 97.62 110 PRO B CA 1
ATOM 2305 C C . PRO B 1 110 ? -6.234 -2.217 -1.47 1 97.62 110 PRO B C 1
ATOM 2307 O O . PRO B 1 110 ? -5.051 -1.929 -1.261 1 97.62 110 PRO B O 1
ATOM 2310 N N . GLY B 1 111 ? -6.77 -3.316 -0.984 1 96.75 111 GLY B N 1
ATOM 2311 C CA . GLY B 1 111 ? -5.949 -4.281 -0.269 1 96.75 111 GLY B CA 1
ATOM 2312 C C . GLY B 1 111 ? -4.84 -4.867 -1.119 1 96.75 111 GLY B C 1
ATOM 2313 O O . GLY B 1 111 ? -3.695 -4.973 -0.671 1 96.75 111 GLY B O 1
ATOM 2314 N N . THR B 1 112 ? -5.168 -5.23 -2.324 1 98.5 112 THR B N 1
ATOM 2315 C CA . THR B 1 112 ? -4.184 -5.746 -3.268 1 98.5 112 THR B CA 1
ATOM 2316 C C . THR B 1 112 ? -3.135 -4.688 -3.594 1 98.5 112 THR B C 1
ATOM 2318 O O . THR B 1 112 ? -1.936 -4.969 -3.588 1 98.5 112 THR B O 1
ATOM 2321 N N . LEU B 1 113 ? -3.604 -3.49 -3.83 1 98.62 113 LEU B N 1
ATOM 2322 C CA . LEU B 1 113 ? -2.699 -2.375 -4.09 1 98.62 113 LEU B CA 1
ATOM 2323 C C . LEU B 1 113 ? -1.722 -2.186 -2.938 1 98.62 113 LEU B C 1
ATOM 2325 O O . LEU B 1 113 ? -0.521 -2.006 -3.156 1 98.62 113 LEU B O 1
ATOM 2329 N N . GLU B 1 114 ? -2.244 -2.217 -1.766 1 98.06 114 GLU B N 1
ATOM 2330 C CA . GLU B 1 114 ? -1.428 -2.035 -0.568 1 98.06 114 GLU B CA 1
ATOM 2331 C C . GLU B 1 114 ? -0.372 -3.131 -0.448 1 98.06 114 GLU B C 1
ATOM 2333 O O . GLU B 1 114 ? 0.799 -2.846 -0.188 1 98.06 114 GLU B O 1
ATOM 2338 N N . GLU B 1 115 ? -0.738 -4.352 -0.648 1 97.94 115 GLU B N 1
ATOM 2339 C CA . GLU B 1 115 ? 0.174 -5.48 -0.486 1 97.94 115 GLU B CA 1
ATOM 2340 C C . GLU B 1 115 ? 1.294 -5.438 -1.521 1 97.94 115 GLU B C 1
ATOM 2342 O O . GLU B 1 115 ? 2.469 -5.578 -1.179 1 97.94 115 GLU B O 1
ATOM 2347 N N . ILE B 1 116 ? 0.954 -5.156 -2.773 1 98.62 116 ILE B N 1
ATOM 2348 C CA . ILE B 1 116 ? 1.979 -5.16 -3.811 1 98.62 116 ILE B CA 1
ATOM 2349 C C . ILE B 1 116 ? 2.871 -3.932 -3.66 1 98.62 116 ILE B C 1
ATOM 2351 O O . ILE B 1 116 ? 4.078 -3.998 -3.908 1 98.62 116 ILE B O 1
ATOM 2355 N N . SER B 1 117 ? 2.277 -2.799 -3.262 1 98.38 117 SER B N 1
ATOM 2356 C CA . SER B 1 117 ? 3.088 -1.604 -3.045 1 98.38 117 SER B CA 1
ATOM 2357 C C . SER B 1 117 ? 4.082 -1.81 -1.905 1 98.38 117 SER B C 1
ATOM 2359 O O . SER B 1 117 ? 5.188 -1.272 -1.937 1 98.38 117 SER B O 1
ATOM 2361 N N . GLU B 1 118 ? 3.699 -2.596 -0.917 1 97.88 118 GLU B N 1
ATOM 2362 C CA . GLU B 1 118 ? 4.59 -2.852 0.211 1 97.88 118 GLU B CA 1
ATOM 2363 C C . GLU B 1 118 ? 5.84 -3.604 -0.234 1 97.88 118 GLU B C 1
ATOM 2365 O O . GLU B 1 118 ? 6.961 -3.18 0.058 1 97.88 118 GLU B O 1
ATOM 2370 N N . VAL B 1 119 ? 5.648 -4.625 -0.986 1 97.19 119 VAL B N 1
ATOM 2371 C CA . VAL B 1 119 ? 6.816 -5.41 -1.373 1 97.19 119 VAL B CA 1
ATOM 2372 C C . VAL B 1 119 ? 7.656 -4.625 -2.381 1 97.19 119 VAL B C 1
ATOM 2374 O O . VAL B 1 119 ? 8.883 -4.742 -2.4 1 97.19 119 VAL B O 1
ATOM 2377 N N . ILE B 1 120 ? 7.023 -3.787 -3.176 1 96.62 120 ILE B N 1
ATOM 2378 C CA . ILE B 1 120 ? 7.762 -2.914 -4.082 1 96.62 120 ILE B CA 1
ATOM 2379 C C . ILE B 1 120 ? 8.609 -1.935 -3.271 1 96.62 120 ILE B C 1
ATOM 2381 O O . ILE B 1 120 ? 9.812 -1.789 -3.523 1 96.62 120 ILE B O 1
ATOM 2385 N N . SER B 1 121 ? 7.961 -1.304 -2.307 1 94.56 121 SER B N 1
ATOM 2386 C CA . SER B 1 121 ? 8.656 -0.307 -1.499 1 94.56 121 SER B CA 1
ATOM 2387 C C . SER B 1 121 ? 9.75 -0.949 -0.651 1 94.56 121 SER B C 1
ATOM 2389 O O . SER B 1 121 ? 10.844 -0.397 -0.517 1 94.56 121 SER B O 1
ATOM 2391 N N . TRP B 1 122 ? 9.477 -2.084 -0.142 1 90.81 122 TRP B N 1
ATOM 2392 C CA . TRP B 1 122 ? 10.391 -2.729 0.792 1 90.81 122 TRP B CA 1
ATOM 2393 C C . TRP B 1 122 ? 11.586 -3.326 0.056 1 90.81 122 TRP B C 1
ATOM 2395 O O . TRP B 1 122 ? 12.68 -3.453 0.625 1 90.81 122 TRP B O 1
ATOM 2405 N N . GLY B 1 123 ? 11.406 -3.701 -1.165 1 87.81 123 GLY B N 1
ATOM 2406 C CA . GLY B 1 123 ? 12.547 -4.086 -1.98 1 87.81 123 GLY B CA 1
ATOM 2407 C C . GLY B 1 123 ? 13.57 -2.973 -2.137 1 87.81 123 GLY B C 1
ATOM 2408 O O . GLY B 1 123 ? 14.773 -3.23 -2.17 1 87.81 123 GLY B O 1
ATOM 2409 N N . ARG B 1 124 ? 13.102 -1.76 -2.117 1 81.38 124 ARG B N 1
ATOM 2410 C CA . ARG B 1 124 ? 13.945 -0.593 -2.338 1 81.38 124 ARG B CA 1
ATOM 2411 C C . ARG B 1 124 ? 14.781 -0.281 -1.102 1 81.38 124 ARG B C 1
ATOM 2413 O O . ARG B 1 124 ? 15.852 0.324 -1.206 1 81.38 124 ARG B O 1
ATOM 2420 N N . VAL B 1 125 ? 14.297 -0.739 0.025 1 78.25 125 VAL B N 1
ATOM 2421 C CA . VAL B 1 125 ? 15.031 -0.414 1.24 1 78.25 125 VAL B CA 1
ATOM 2422 C C . VAL B 1 125 ? 15.766 -1.654 1.748 1 78.25 125 VAL B C 1
ATOM 2424 O O . VAL B 1 125 ? 16.297 -1.656 2.859 1 78.25 125 VAL B O 1
ATOM 2427 N N . GLY B 1 126 ? 15.703 -2.746 0.979 1 78 126 GLY B N 1
ATOM 2428 C CA . GLY B 1 126 ? 16.531 -3.906 1.246 1 78 126 GLY B CA 1
ATOM 2429 C C . GLY B 1 126 ? 15.891 -4.898 2.193 1 78 126 GLY B C 1
ATOM 2430 O O . GLY B 1 126 ? 16.578 -5.738 2.781 1 78 126 GLY B O 1
ATOM 2431 N N . GLU B 1 127 ? 14.609 -4.816 2.385 1 80.44 127 GLU B N 1
ATOM 2432 C CA . GLU B 1 127 ? 13.922 -5.75 3.268 1 80.44 127 GLU B CA 1
ATOM 2433 C C . GLU B 1 127 ? 13.734 -7.109 2.596 1 80.44 127 GLU B C 1
ATOM 2435 O O . GLU B 1 127 ? 13.516 -8.117 3.273 1 80.44 127 GLU B O 1
ATOM 2440 N N . HIS B 1 128 ? 13.82 -7.145 1.322 1 85.88 128 HIS B N 1
ATOM 2441 C CA . HIS B 1 128 ? 13.891 -8.367 0.532 1 85.88 128 HIS B CA 1
ATOM 2442 C C . HIS B 1 128 ? 14.547 -8.117 -0.822 1 85.88 128 HIS B C 1
ATOM 2444 O O . HIS B 1 128 ? 14.789 -6.965 -1.193 1 85.88 128 HIS B O 1
ATOM 2450 N N . MET B 1 129 ? 14.703 -9.203 -1.56 1 88.69 129 MET B N 1
ATOM 2451 C CA . MET B 1 129 ? 15.391 -9.07 -2.838 1 88.69 129 MET B CA 1
ATOM 2452 C C . MET B 1 129 ? 14.641 -9.805 -3.941 1 88.69 129 MET B C 1
ATOM 2454 O O . MET B 1 129 ? 15.227 -10.18 -4.957 1 88.69 129 MET B O 1
ATOM 2458 N N . ASN B 1 130 ? 13.461 -10.055 -3.709 1 95.06 130 ASN B N 1
ATOM 2459 C CA . ASN B 1 130 ? 12.68 -10.898 -4.609 1 95.06 130 ASN B CA 1
ATOM 2460 C C . ASN B 1 130 ? 11.914 -10.062 -5.637 1 95.06 130 ASN B C 1
ATOM 2462 O O . ASN B 1 130 ? 11.672 -8.875 -5.422 1 95.06 130 ASN B O 1
ATOM 2466 N N . PRO B 1 131 ? 11.555 -10.609 -6.797 1 96.69 131 PRO B N 1
ATOM 2467 C CA . PRO B 1 131 ? 10.875 -9.844 -7.848 1 96.69 131 PRO B CA 1
ATOM 2468 C C . PRO B 1 131 ? 9.43 -9.516 -7.496 1 96.69 131 PRO B C 1
ATOM 2470 O O . PRO B 1 131 ? 8.734 -10.344 -6.891 1 96.69 131 PRO B O 1
ATOM 2473 N N . CYS B 1 132 ? 8.992 -8.336 -7.902 1 97.88 132 CYS B N 1
ATOM 2474 C CA . CYS B 1 132 ? 7.629 -7.836 -7.773 1 97.88 132 CYS B CA 1
ATOM 2475 C C . CYS B 1 132 ? 6.977 -7.668 -9.141 1 97.88 132 CYS B C 1
ATOM 2477 O O . CYS B 1 132 ? 7.523 -6.988 -10.008 1 97.88 132 CYS B O 1
ATOM 2479 N N . ILE B 1 133 ? 5.809 -8.273 -9.266 1 98.69 133 ILE B N 1
ATOM 2480 C CA . ILE B 1 133 ? 5.188 -8.344 -10.586 1 98.69 133 ILE B CA 1
ATOM 2481 C C . ILE B 1 133 ? 3.719 -7.941 -10.492 1 98.69 133 ILE B C 1
ATOM 2483 O O . ILE B 1 133 ? 3.018 -8.352 -9.562 1 98.69 133 ILE B O 1
ATOM 2487 N N . LEU B 1 134 ? 3.279 -7.133 -11.43 1 98.88 134 LEU B N 1
ATOM 2488 C CA . LEU B 1 134 ? 1.859 -6.891 -11.656 1 98.88 134 LEU B CA 1
ATOM 2489 C C . LEU B 1 134 ? 1.391 -7.566 -12.938 1 98.88 134 LEU B C 1
ATOM 2491 O O . LEU B 1 134 ? 1.841 -7.215 -14.031 1 98.88 134 LEU B O 1
ATOM 2495 N N . TYR B 1 135 ? 0.528 -8.617 -12.734 1 98.88 135 TYR B N 1
ATOM 2496 C CA . TYR B 1 135 ? -0.065 -9.289 -13.891 1 98.88 135 TYR B CA 1
ATOM 2497 C C . TYR B 1 135 ? -1.19 -8.453 -14.484 1 98.88 135 TYR B C 1
ATOM 2499 O O . TYR B 1 135 ? -2.305 -8.438 -13.961 1 98.88 135 TYR B O 1
ATOM 2507 N N . ASN B 1 136 ? -0.888 -7.766 -15.578 1 98.88 136 ASN B N 1
ATOM 2508 C CA . ASN B 1 136 ? -1.726 -6.711 -16.141 1 98.88 136 ASN B CA 1
ATOM 2509 C C . ASN B 1 136 ? -2.828 -7.289 -17.031 1 98.88 136 ASN B C 1
ATOM 2511 O O . ASN B 1 136 ? -2.859 -7.031 -18.234 1 98.88 136 ASN B O 1
ATOM 2515 N N . VAL B 1 137 ? -3.707 -7.91 -16.375 1 98.62 137 VAL B N 1
ATOM 2516 C CA . VAL B 1 137 ? -4.828 -8.555 -17.047 1 98.62 137 VAL B CA 1
ATOM 2517 C C . VAL B 1 137 ? -5.766 -7.496 -17.625 1 98.62 137 VAL B C 1
ATOM 2519 O O . VAL B 1 137 ? -6.273 -6.641 -16.891 1 98.62 137 VAL B O 1
ATOM 2522 N N . ASN B 1 138 ? -6.02 -7.555 -18.938 1 98 138 ASN B N 1
ATOM 2523 C CA . ASN B 1 138 ? -6.965 -6.672 -19.609 1 98 138 ASN B CA 1
ATOM 2524 C C . ASN B 1 138 ? -6.656 -5.203 -19.344 1 98 138 ASN B C 1
ATOM 2526 O O . ASN B 1 138 ? -7.566 -4.398 -19.141 1 98 138 ASN B O 1
ATOM 2530 N N . GLY B 1 139 ? -5.441 -4.871 -19.234 1 98.56 139 GLY B N 1
ATOM 2531 C CA . GLY B 1 139 ? -5.023 -3.492 -19.031 1 98.56 139 GLY B CA 1
ATOM 2532 C C . GLY B 1 139 ? -5.363 -2.955 -17.656 1 98.56 139 GLY B C 1
ATOM 2533 O O . GLY B 1 139 ? -5.395 -1.74 -17.453 1 98.56 139 GLY B O 1
ATOM 2534 N N . TYR B 1 140 ? -5.633 -3.826 -16.688 1 98.75 140 TYR B N 1
ATOM 2535 C CA . TYR B 1 140 ? -6.125 -3.428 -15.383 1 98.75 140 TYR B CA 1
ATOM 2536 C C . TYR B 1 140 ? -5.137 -2.496 -14.688 1 98.75 140 TYR B C 1
ATOM 2538 O O . TYR B 1 140 ? -5.535 -1.561 -13.992 1 98.75 140 TYR B O 1
ATOM 2546 N N . TYR B 1 141 ? -3.828 -2.691 -14.883 1 98.88 141 TYR B N 1
ATOM 2547 C CA . TYR B 1 141 ? -2.811 -1.946 -14.148 1 98.88 141 TYR B CA 1
ATOM 2548 C C . TYR B 1 141 ? -2.197 -0.857 -15.016 1 98.88 141 TYR B C 1
ATOM 2550 O O . TYR B 1 141 ? -1.152 -0.296 -14.68 1 98.88 141 TYR B O 1
ATOM 2558 N N . ASP B 1 142 ? -2.838 -0.511 -16.172 1 98.88 142 ASP B N 1
ATOM 2559 C CA . ASP B 1 142 ? -2.303 0.525 -17.047 1 98.88 142 ASP B CA 1
ATOM 2560 C C . ASP B 1 142 ? -2.17 1.855 -16.312 1 98.88 142 ASP B C 1
ATOM 2562 O O . ASP B 1 142 ? -1.147 2.535 -16.422 1 98.88 142 ASP B O 1
ATOM 2566 N N . LEU B 1 143 ? -3.203 2.229 -15.602 1 98.88 143 LEU B N 1
ATOM 2567 C CA . LEU B 1 143 ? -3.219 3.502 -14.891 1 98.88 143 LEU B CA 1
ATOM 2568 C C . LEU B 1 143 ? -2.176 3.518 -13.781 1 98.88 143 LEU B C 1
ATOM 2570 O O . LEU B 1 143 ? -1.51 4.531 -13.562 1 98.88 143 LEU B O 1
ATOM 2574 N N . LEU B 1 144 ? -2.002 2.377 -13.055 1 98.88 144 LEU B N 1
ATOM 2575 C CA . LEU B 1 144 ? -0.986 2.285 -12.008 1 98.88 144 LEU B CA 1
ATOM 2576 C C . LEU B 1 144 ? 0.415 2.355 -12.609 1 98.88 144 LEU B C 1
ATOM 2578 O O . LEU B 1 144 ? 1.304 2.996 -12.039 1 98.88 144 LEU B O 1
ATOM 2582 N N . ALA B 1 145 ? 0.618 1.705 -13.742 1 98.81 145 ALA B N 1
ATOM 2583 C CA . ALA B 1 145 ? 1.892 1.792 -14.453 1 98.81 145 ALA B CA 1
ATOM 2584 C C . ALA B 1 145 ? 2.232 3.24 -14.797 1 98.81 145 ALA B C 1
ATOM 2586 O O . ALA B 1 145 ? 3.355 3.691 -14.562 1 98.81 145 ALA B O 1
ATOM 2587 N N . ALA B 1 146 ? 1.261 3.883 -15.32 1 98.88 146 ALA B N 1
ATOM 2588 C CA . ALA B 1 146 ? 1.45 5.289 -15.664 1 98.88 146 ALA B CA 1
ATOM 2589 C C . ALA B 1 146 ? 1.765 6.121 -14.43 1 98.88 146 ALA B C 1
ATOM 2591 O O . ALA B 1 146 ? 2.508 7.102 -14.5 1 98.88 146 ALA B O 1
ATOM 2592 N N . PHE B 1 147 ? 1.185 5.766 -13.336 1 98.88 147 PHE B N 1
ATOM 2593 C CA . PHE B 1 147 ? 1.443 6.496 -12.102 1 98.88 147 PHE B CA 1
ATOM 2594 C C . PHE B 1 147 ? 2.879 6.281 -11.641 1 98.88 147 PHE B C 1
ATOM 2596 O O . PHE B 1 147 ? 3.537 7.219 -11.18 1 98.88 147 PHE B O 1
ATOM 2603 N N . PHE B 1 148 ? 3.396 5.035 -11.711 1 98.69 148 PHE B N 1
ATOM 2604 C CA . PHE B 1 148 ? 4.805 4.805 -11.414 1 98.69 148 PHE B CA 1
ATOM 2605 C C . PHE B 1 148 ? 5.695 5.637 -12.328 1 98.69 148 PHE B C 1
ATOM 2607 O O . PHE B 1 148 ? 6.715 6.176 -11.883 1 98.69 148 PHE B O 1
ATOM 2614 N N . ASP B 1 149 ? 5.328 5.75 -13.617 1 98.75 149 ASP B N 1
ATOM 2615 C CA . ASP B 1 149 ? 6.082 6.582 -14.555 1 98.75 149 ASP B CA 1
ATOM 2616 C C . ASP B 1 149 ? 6.035 8.055 -14.141 1 98.75 149 ASP B C 1
ATOM 2618 O O . ASP B 1 149 ? 7.023 8.773 -14.281 1 98.75 149 ASP B O 1
ATOM 2622 N N . LYS B 1 150 ? 4.859 8.469 -13.656 1 98.62 150 LYS B N 1
ATOM 2623 C CA . LYS B 1 150 ? 4.719 9.828 -13.141 1 98.62 150 LYS B CA 1
ATOM 2624 C C . LYS B 1 150 ? 5.664 10.078 -11.977 1 98.62 150 LYS B C 1
ATOM 2626 O O . LYS B 1 150 ? 6.227 11.172 -11.852 1 98.62 150 LYS B O 1
ATOM 2631 N N . MET B 1 151 ? 5.84 9.094 -11.07 1 98.62 151 MET B N 1
ATOM 2632 C CA . MET B 1 151 ? 6.789 9.219 -9.977 1 98.62 151 MET B CA 1
ATOM 2633 C C . MET B 1 151 ? 8.195 9.492 -10.5 1 98.62 151 MET B C 1
ATOM 2635 O O . MET B 1 151 ? 8.93 10.297 -9.922 1 98.62 151 MET B O 1
ATOM 2639 N N . VAL B 1 152 ? 8.57 8.789 -11.555 1 98.38 152 VAL B N 1
ATOM 2640 C CA . VAL B 1 152 ? 9.891 8.977 -12.148 1 98.38 152 VAL B CA 1
ATOM 2641 C C . VAL B 1 152 ? 9.992 10.391 -12.727 1 98.38 152 VAL B C 1
ATOM 2643 O O . VAL B 1 152 ? 10.953 11.109 -12.453 1 98.38 152 VAL B O 1
ATOM 2646 N N . GLU B 1 153 ? 8.992 10.766 -13.492 1 98.31 153 GLU B N 1
ATOM 2647 C CA . GLU B 1 153 ? 8.977 12.078 -14.141 1 98.31 153 GLU B CA 1
ATOM 2648 C C . GLU B 1 153 ? 9.102 13.203 -13.117 1 98.31 153 GLU B C 1
ATOM 2650 O O . GLU B 1 153 ? 9.727 14.227 -13.398 1 98.31 153 GLU B O 1
ATOM 2655 N N . THR B 1 154 ? 8.547 13 -11.93 1 98.31 154 THR B N 1
ATOM 2656 C CA . THR B 1 154 ? 8.508 14.055 -10.922 1 98.31 154 THR B CA 1
ATOM 2657 C C . THR B 1 154 ? 9.633 13.875 -9.914 1 98.31 154 THR B C 1
ATOM 2659 O O . THR B 1 154 ? 9.688 14.586 -8.906 1 98.31 154 THR B O 1
ATOM 2662 N N . ASN B 1 155 ? 10.492 12.898 -10.086 1 97.88 155 ASN B N 1
ATOM 2663 C CA . ASN B 1 155 ? 11.703 12.656 -9.312 1 97.88 155 ASN B CA 1
ATOM 2664 C C . ASN B 1 155 ? 11.383 12.109 -7.922 1 97.88 155 ASN B C 1
ATOM 2666 O O . ASN B 1 155 ? 12.062 12.438 -6.949 1 97.88 155 ASN B O 1
ATOM 2670 N N . PHE B 1 156 ? 10.281 11.328 -7.836 1 97.94 156 PHE B N 1
ATOM 2671 C CA . PHE B 1 156 ? 9.969 10.641 -6.59 1 97.94 156 PHE B CA 1
ATOM 2672 C C . PHE B 1 156 ? 10.328 9.164 -6.684 1 97.94 156 PHE B C 1
ATOM 2674 O O . PHE B 1 156 ? 10.219 8.422 -5.703 1 97.94 156 PHE B O 1
ATOM 2681 N N . LEU B 1 157 ? 10.75 8.719 -7.793 1 96.94 157 LEU B N 1
ATOM 2682 C CA . LEU B 1 157 ? 11.211 7.363 -8.086 1 96.94 157 LEU B CA 1
ATOM 2683 C C . LEU B 1 157 ? 12.32 7.379 -9.133 1 96.94 157 LEU B C 1
ATOM 2685 O O . LEU B 1 157 ? 12.234 8.109 -10.125 1 96.94 157 LEU B O 1
ATOM 2689 N N . THR B 1 158 ? 13.391 6.652 -8.898 1 95.06 158 THR B N 1
ATOM 2690 C CA . THR B 1 158 ? 14.453 6.605 -9.898 1 95.06 158 THR B CA 1
ATOM 2691 C C . THR B 1 158 ? 14.062 5.691 -11.062 1 95.06 158 THR B C 1
ATOM 2693 O O . THR B 1 158 ? 13.258 4.773 -10.891 1 95.06 158 THR B O 1
ATOM 2696 N N . GLU B 1 159 ? 14.68 5.926 -12.172 1 95.56 159 GLU B N 1
ATOM 2697 C CA . GLU B 1 159 ? 14.484 5.051 -13.32 1 95.56 159 GLU B CA 1
ATOM 2698 C C . GLU B 1 159 ? 14.914 3.619 -13.008 1 95.56 159 GLU B C 1
ATOM 2700 O O . GLU B 1 159 ? 14.266 2.662 -13.438 1 95.56 159 GLU B O 1
ATOM 2705 N N . ALA B 1 160 ? 15.977 3.494 -12.305 1 92.31 160 ALA B N 1
ATOM 2706 C CA . ALA B 1 160 ? 16.516 2.18 -11.953 1 92.31 160 ALA B CA 1
ATOM 2707 C C . ALA B 1 160 ? 15.516 1.394 -11.102 1 92.31 160 ALA B C 1
ATOM 2709 O O . ALA B 1 160 ? 15.297 0.204 -11.336 1 92.31 160 ALA B O 1
ATOM 2710 N N . ASP B 1 161 ? 14.914 2.074 -10.109 1 92.44 161 ASP B N 1
ATOM 2711 C CA . ASP B 1 161 ? 13.93 1.41 -9.258 1 92.44 161 ASP B CA 1
ATOM 2712 C C . ASP B 1 161 ? 12.656 1.103 -10.031 1 92.44 161 ASP B C 1
ATOM 2714 O O . ASP B 1 161 ? 12.031 0.062 -9.82 1 92.44 161 ASP B O 1
ATOM 2718 N N . ARG B 1 162 ? 12.234 1.99 -10.914 1 95.75 162 ARG B N 1
ATOM 2719 C CA . ARG B 1 162 ? 11.062 1.783 -11.75 1 95.75 162 ARG B CA 1
ATOM 2720 C C . ARG B 1 162 ? 11.211 0.527 -12.602 1 95.75 162 ARG B C 1
ATOM 2722 O O . ARG B 1 162 ? 10.242 -0.216 -12.797 1 95.75 162 ARG B O 1
ATOM 2729 N N . ALA B 1 163 ? 12.398 0.255 -13.039 1 92.75 163 ALA B N 1
ATOM 2730 C CA . ALA B 1 163 ? 12.672 -0.876 -13.922 1 92.75 163 ALA B CA 1
ATOM 2731 C C . ALA B 1 163 ? 12.508 -2.201 -13.18 1 92.75 163 ALA B C 1
ATOM 2733 O O . ALA B 1 163 ? 12.398 -3.258 -13.805 1 92.75 163 ALA B O 1
ATOM 2734 N N . LYS B 1 164 ? 12.438 -2.131 -11.875 1 92.44 164 LYS B N 1
ATOM 2735 C CA . LYS B 1 164 ? 12.328 -3.344 -11.078 1 92.44 164 LYS B CA 1
ATOM 2736 C C . LYS B 1 164 ? 10.867 -3.703 -10.828 1 92.44 164 LYS B C 1
ATOM 2738 O O . LYS B 1 164 ? 10.562 -4.801 -10.352 1 92.44 164 LYS B O 1
ATOM 2743 N N . ILE B 1 165 ? 9.984 -2.803 -11.102 1 96.75 165 ILE B N 1
ATOM 2744 C CA . ILE B 1 165 ? 8.547 -3.066 -11.031 1 96.75 165 ILE B CA 1
ATOM 2745 C C . ILE B 1 165 ? 8.062 -3.609 -12.375 1 96.75 165 ILE B C 1
ATOM 2747 O O . ILE B 1 165 ? 7.832 -2.844 -13.312 1 96.75 165 ILE B O 1
ATOM 2751 N N . PHE B 1 166 ? 7.918 -4.922 -12.445 1 98.12 166 PHE B N 1
ATOM 2752 C CA . PHE B 1 166 ? 7.609 -5.516 -13.742 1 98.12 166 PHE B CA 1
ATOM 2753 C C . PHE B 1 166 ? 6.102 -5.629 -13.938 1 98.12 166 PHE B C 1
ATOM 2755 O O . PHE B 1 166 ? 5.398 -6.164 -13.086 1 98.12 166 PHE B O 1
ATOM 2762 N N . ILE B 1 167 ? 5.602 -5.094 -15.016 1 98.75 167 ILE B N 1
ATOM 2763 C CA . ILE B 1 167 ? 4.184 -5.109 -15.367 1 98.75 167 ILE B CA 1
ATOM 2764 C C . ILE B 1 167 ? 4 -5.703 -16.75 1 98.75 167 ILE B C 1
ATOM 2766 O O . ILE B 1 167 ? 4.559 -5.195 -17.734 1 98.75 167 ILE B O 1
ATOM 2770 N N . SER B 1 168 ? 3.289 -6.758 -16.844 1 98.75 168 SER B N 1
ATOM 2771 C CA . SER B 1 168 ? 3.104 -7.445 -18.109 1 98.75 168 SER B CA 1
ATOM 2772 C C . SER B 1 168 ? 1.795 -8.227 -18.141 1 98.75 168 SER B C 1
ATOM 2774 O O . SER B 1 168 ? 1.277 -8.609 -17.078 1 98.75 168 SER B O 1
ATOM 2776 N N . ASP B 1 169 ? 1.237 -8.445 -19.312 1 98.62 169 ASP B N 1
ATOM 2777 C CA . ASP B 1 169 ? 0.046 -9.273 -19.469 1 98.62 169 ASP B CA 1
ATOM 2778 C C . ASP B 1 169 ? 0.407 -10.664 -19.984 1 98.62 169 ASP B C 1
ATOM 2780 O O . ASP B 1 169 ? -0.475 -11.445 -20.344 1 98.62 169 ASP B O 1
ATOM 2784 N N . SER B 1 170 ? 1.708 -10.969 -19.984 1 98.69 170 SER B N 1
ATOM 2785 C CA . SER B 1 170 ? 2.199 -12.242 -20.516 1 98.69 170 SER B CA 1
ATOM 2786 C C . SER B 1 170 ? 2.902 -13.055 -19.438 1 98.69 170 SER B C 1
ATOM 2788 O O . SER B 1 170 ? 3.943 -12.641 -18.922 1 98.69 170 SER B O 1
ATOM 2790 N N . LEU B 1 171 ? 2.324 -14.273 -19.172 1 98.69 171 LEU B N 1
ATOM 2791 C CA . LEU B 1 171 ? 2.947 -15.164 -18.203 1 98.69 171 LEU B CA 1
ATOM 2792 C C . LEU B 1 171 ? 4.332 -15.594 -18.672 1 98.69 171 LEU B C 1
ATOM 2794 O O . LEU B 1 171 ? 5.23 -15.805 -17.859 1 98.69 171 LEU B O 1
ATOM 2798 N N . GLU B 1 172 ? 4.492 -15.672 -19.984 1 98.31 172 GLU B N 1
ATOM 2799 C CA . GLU B 1 172 ? 5.805 -15.984 -20.531 1 98.31 172 GLU B CA 1
ATOM 2800 C C . GLU B 1 172 ? 6.824 -14.898 -20.203 1 98.31 172 GLU B C 1
ATOM 2802 O O . GLU B 1 172 ? 7.93 -15.195 -19.75 1 98.31 172 GLU B O 1
ATOM 2807 N N . GLU B 1 173 ? 6.445 -13.656 -20.438 1 98.44 173 GLU B N 1
ATOM 2808 C CA . GLU B 1 173 ? 7.328 -12.539 -20.109 1 98.44 173 GLU B CA 1
ATOM 2809 C C . GLU B 1 173 ? 7.602 -12.469 -18.609 1 98.44 173 GLU B C 1
ATOM 2811 O O . GLU B 1 173 ? 8.719 -12.148 -18.203 1 98.44 173 GLU B O 1
ATOM 2816 N N . ILE B 1 174 ? 6.59 -12.75 -17.828 1 98.38 174 ILE B N 1
ATOM 2817 C CA . ILE B 1 174 ? 6.73 -12.758 -16.375 1 98.38 174 ILE B CA 1
ATOM 2818 C C . ILE B 1 174 ? 7.754 -13.812 -15.961 1 98.38 174 ILE B C 1
ATOM 2820 O O . ILE B 1 174 ? 8.648 -13.539 -15.156 1 98.38 174 ILE B O 1
ATOM 2824 N N . GLY B 1 175 ? 7.633 -15.008 -16.516 1 98 175 GLY B N 1
ATOM 2825 C CA . GLY B 1 175 ? 8.602 -16.047 -16.234 1 98 175 GLY B CA 1
ATOM 2826 C C . GLY B 1 175 ? 10.023 -15.648 -16.594 1 98 175 GLY B C 1
ATOM 2827 O O . GLY B 1 175 ? 10.953 -15.883 -15.812 1 98 175 GLY B O 1
ATOM 2828 N N . ALA B 1 176 ? 10.211 -15.055 -17.734 1 97.81 176 ALA B N 1
ATOM 2829 C CA . ALA B 1 176 ? 11.531 -14.609 -18.188 1 97.81 176 ALA B CA 1
ATOM 2830 C C . ALA B 1 176 ? 12.102 -13.547 -17.25 1 97.81 176 ALA B C 1
ATOM 2832 O O . ALA B 1 176 ? 13.297 -13.562 -16.938 1 97.81 176 ALA B O 1
ATOM 2833 N N . PHE B 1 177 ? 11.266 -12.68 -16.828 1 97.25 177 PHE B N 1
ATOM 2834 C CA . PHE B 1 177 ? 11.68 -11.633 -15.898 1 97.25 177 PHE B CA 1
ATOM 2835 C C . PHE B 1 177 ? 12.172 -12.234 -14.586 1 97.25 177 PHE B C 1
ATOM 2837 O O . PHE B 1 177 ? 13.219 -11.852 -14.078 1 97.25 177 PHE B O 1
ATOM 2844 N N . ILE B 1 178 ? 11.375 -13.203 -13.984 1 97 178 ILE B N 1
ATOM 2845 C CA . ILE B 1 178 ? 11.742 -13.852 -12.727 1 97 178 ILE B CA 1
ATOM 2846 C C . ILE B 1 178 ? 13.086 -14.555 -12.883 1 97 178 ILE B C 1
ATOM 2848 O O . ILE B 1 178 ? 13.961 -14.43 -12.023 1 97 178 ILE B O 1
ATOM 2852 N N . ASP B 1 179 ? 13.305 -15.195 -13.984 1 95.19 179 ASP B N 1
ATOM 2853 C CA . ASP B 1 179 ? 14.5 -16 -14.219 1 95.19 179 ASP B CA 1
ATOM 2854 C C . ASP B 1 179 ? 15.742 -15.117 -14.344 1 95.19 179 ASP B C 1
ATOM 2856 O O . ASP B 1 179 ? 16.844 -15.531 -13.984 1 95.19 179 ASP B O 1
ATOM 2860 N N . SER B 1 180 ? 15.562 -13.914 -14.812 1 94.56 180 SER B N 1
ATOM 2861 C CA . SER B 1 180 ? 16.703 -13.031 -15.062 1 94.56 180 SER B CA 1
ATOM 2862 C C . SER B 1 180 ? 16.797 -11.945 -14 1 94.56 180 SER B C 1
ATOM 2864 O O . SER B 1 180 ? 17.594 -11.008 -14.141 1 94.56 180 SER B O 1
ATOM 2866 N N . TYR B 1 181 ? 15.992 -12.07 -13 1 93.19 181 TYR B N 1
ATOM 2867 C CA . TYR B 1 181 ? 15.891 -10.992 -12.023 1 93.19 181 TYR B CA 1
ATOM 2868 C C . TYR B 1 181 ? 17.188 -10.828 -11.25 1 93.19 181 TYR B C 1
ATOM 2870 O O . TYR B 1 181 ? 17.766 -11.805 -10.758 1 93.19 181 TYR B O 1
ATOM 2878 N N . GLU B 1 182 ? 17.688 -9.594 -11.219 1 85.56 182 GLU B N 1
ATOM 2879 C CA . GLU B 1 182 ? 18.797 -9.164 -10.375 1 85.56 182 GLU B CA 1
ATOM 2880 C C . GLU B 1 182 ? 18.328 -8.172 -9.312 1 85.56 182 GLU B C 1
ATOM 2882 O O . GLU B 1 182 ? 17.812 -7.102 -9.641 1 85.56 182 GLU B O 1
ATOM 2887 N N . PRO B 1 183 ? 18.5 -8.539 -8.07 1 80.81 183 PRO B N 1
ATOM 2888 C CA . PRO B 1 183 ? 18.031 -7.656 -7 1 80.81 183 PRO B CA 1
ATOM 2889 C C . PRO B 1 183 ? 18.672 -6.27 -7.066 1 80.81 183 PRO B C 1
ATOM 2891 O O . PRO B 1 183 ? 19.781 -6.117 -7.57 1 80.81 183 PRO B O 1
ATOM 2894 N N . PRO B 1 184 ? 17.844 -5.293 -6.699 1 72.31 184 PRO B N 1
ATOM 2895 C CA . PRO B 1 184 ? 18.406 -3.939 -6.695 1 72.31 184 PRO B CA 1
ATOM 2896 C C . PRO B 1 184 ? 19.5 -3.756 -5.648 1 72.31 184 PRO B C 1
ATOM 2898 O O . PRO B 1 184 ? 19.609 -4.551 -4.715 1 72.31 184 PRO B O 1
ATOM 2901 N N . MET B 1 185 ? 20.359 -2.793 -6.031 1 66.44 185 MET B N 1
ATOM 2902 C CA . MET B 1 185 ? 21.297 -2.352 -5.012 1 66.44 185 MET B CA 1
ATOM 2903 C C . MET B 1 185 ? 20.578 -1.641 -3.871 1 66.44 185 MET B C 1
ATOM 2905 O O . MET B 1 185 ? 19.625 -0.893 -4.105 1 66.44 185 MET B O 1
ATOM 2909 N N . ILE B 1 186 ? 20.828 -2.041 -2.699 1 63.72 186 ILE B N 1
ATOM 2910 C CA . ILE B 1 186 ? 20.203 -1.435 -1.531 1 63.72 186 ILE B CA 1
ATOM 2911 C C . ILE B 1 186 ? 20.438 0.074 -1.543 1 63.72 186 ILE B C 1
ATOM 2913 O O . ILE B 1 186 ? 21.547 0.534 -1.791 1 63.72 186 ILE B O 1
ATOM 2917 N N . ARG B 1 187 ? 19.359 0.859 -1.532 1 59.75 187 ARG B N 1
ATOM 2918 C CA . ARG B 1 187 ? 19.422 2.316 -1.518 1 59.75 187 ARG B CA 1
ATOM 2919 C C . ARG B 1 187 ? 20.359 2.814 -0.433 1 59.75 187 ARG B C 1
ATOM 2921 O O . ARG B 1 187 ? 20.344 2.32 0.696 1 59.75 187 ARG B O 1
ATOM 2928 N N . GLN B 1 188 ? 21.328 3.572 -0.85 1 56.34 188 GLN B N 1
ATOM 2929 C CA . GLN B 1 188 ? 22.219 4.258 0.088 1 56.34 188 GLN B CA 1
ATOM 2930 C C . GLN B 1 188 ? 21.812 5.723 0.251 1 56.34 188 GLN B C 1
ATOM 2932 O O . GLN B 1 188 ? 21.391 6.367 -0.71 1 56.34 188 GLN B O 1
ATOM 2937 N N . TYR B 1 189 ? 21.25 6.164 1.38 1 51 189 TYR B N 1
ATOM 2938 C CA . TYR B 1 189 ? 20.953 7.578 1.578 1 51 189 TYR B CA 1
ATOM 2939 C C . TYR B 1 189 ? 22.234 8.383 1.78 1 51 189 TYR B C 1
ATOM 2941 O O . TYR B 1 189 ? 23.156 7.934 2.471 1 51 189 TYR B O 1
ATOM 2949 N N . LYS B 1 190 ? 22.547 9.242 0.806 1 43.94 190 LYS B N 1
ATOM 2950 C CA . LYS B 1 190 ? 23.719 10.102 0.979 1 43.94 190 LYS B CA 1
ATOM 2951 C C . LYS B 1 190 ? 23.578 10.984 2.215 1 43.94 190 LYS B C 1
ATOM 2953 O O . LYS B 1 190 ? 22.547 11.641 2.4 1 43.94 190 LYS B O 1
ATOM 2958 N N . LYS B 1 191 ? 24.562 11.023 3.148 1 37.12 191 LYS B N 1
ATOM 2959 C CA . LYS B 1 191 ? 24.719 11.922 4.289 1 37.12 191 LYS B CA 1
ATOM 2960 C C . LYS B 1 191 ? 24.812 13.375 3.834 1 37.12 191 LYS B C 1
ATOM 2962 O O . LYS B 1 191 ? 25.359 13.664 2.768 1 37.12 191 LYS B O 1
#

Organism: Enterococcus faecalis (strain ATCC 700802 / V583) (NCBI:txid226185)

Nearest PDB structures (foldseek):
  5zbk-assembly1_A-2  TM=9.667E-01  e=1.673E-22  Pseudomonas aeruginosa PAO1
  5zbj-assembly1_A-2  TM=9.672E-01  e=4.078E-21  Pseudomonas aeruginosa PAO1
  5its-assembly2_C  TM=9.718E-01  e=2.507E-20  Corynebacterium glutamicum ATCC 13032
  1ydh-assembly1_B  TM=9.582E-01  e=4.757E-19  Arabidopsis thaliana
  1t35-assembly1_C  TM=9.159E-01  e=4.826E-18  Bacillus subtilis

pLDDT: mean 93.7, std 10.13, range [37.12, 98.94]

Foldseek 3Di:
DDAFEEEEFEALAQDDDCLLLVLLLVVLVLSVVVRYAYEYQQACGHSVVSNQVNNVVVVGAYEHEYEPVVVVVGHGDPPGRYYHYDHDDVRRLVVSVVRHQAYEYRYYDPRSVVSLVVVLVCLQQPVDFHAGEYQCGPNRCVVVLVVLVVCCVVVVDPPQSNVRYYYDNDPVVVVVCRVPGDRDDRDDDDD/DDAFEEEEFEALAQDDDCLLLVLLLVVLVLSVVVRYAYEYQQACGHSVVSNQVNNVVVVGAYEHEYEPVVVVVGHGDPPGRYYHYDHDDVRRLVVSVVRHQAYEYRYYDPRSVVSLVVVLVCLQQPVDFHAGEYQCGPNRCVVVLVVLVVCCVVVVDPPVSNVRYYYDNDPVVVVVCRVPGDRDDRDDDDD

Sequence (382 aa):
MFVKKMAVYCGASLGNEPIYQQAAVALAAWMKENHYDLVYGGGNVGLMGTVADTLLAEGGEVIGVMPTFLMEREIAHNGITKMHTVSDMHARKKKMIELADVYLALPGGPGTLEEISEVISWGRVGEHMNPCILYNVNGYYDLLAAFFDKMVETNFLTEADRAKIFISDSLEEIGAFIDSYEPPMIRQYKKMFVKKMAVYCGASLGNEPIYQQAAVALAAWMKENHYDLVYGGGNVGLMGTVADTLLAEGGEVIGVMPTFLMEREIAHNGITKMHTVSDMHARKKKMIELADVYLALPGGPGTLEEISEVISWGRVGEHMNPCILYNVNGYYDLLAAFFDKMVETNFLTEADRAKIFISDSLEEIGAFIDSYEPPMIRQYKK

InterPro domains:
  IPR005269 Cytokinin riboside 5'-monophosphate phosphoribohydrolase LOG [TIGR00730] (5-180)
  IPR031100 LOG family [PF03641] (48-174)

Secondary structure (DSSP, 8-state):
---EEEEEE--SS--SSHHHHHHHHHHHHHHHHTTEEEEE--B-SHHHHHHHHHHHHTT--EEEEEEHHHHHHTTB-TTSSEEEEESSHHHHHHHHHHH-SEEEE-S--HHHHHHHHHHHHHHHTTS----EEEE-GGGTTHHHHHHHHHHHHTTSS-HHHHTTEEEES-HHHHHHHHHT--PPPPP----/---EEEEEE--SS--SSHHHHHHHHHHHHHHHHTTEEEEE--B-SHHHHHHHHHHHHTT--EEEEEEHHHHHHTTB-TTSSEEEEESSHHHHHHHHHHH-SEEEE-S--HHHHHHHHHHHHHHHTTS----EEEE-GGGTTHHHHHHHHHHHHTTSS-HHHHTTEEEES-HHHHHHHHHT--PPPPP----

Solvent-accessible surface area (backbone atoms only — not comparable to full-atom values): 19591 Å² total; per-residue (Å²): 127,88,72,43,27,31,25,50,36,41,10,70,39,50,48,74,48,68,64,54,47,53,48,31,41,52,49,24,54,50,32,50,76,69,43,33,29,42,32,35,63,32,43,52,41,34,33,39,20,44,25,50,51,45,24,45,74,71,72,40,52,33,35,20,35,35,22,56,74,43,54,77,53,43,59,58,44,86,83,54,74,42,74,45,75,33,86,36,72,59,51,27,54,51,51,48,58,73,65,32,57,32,39,38,28,45,72,36,24,52,56,26,51,17,56,52,28,39,56,52,31,34,34,47,70,52,77,44,67,55,56,38,37,38,47,26,58,91,58,67,44,51,41,56,52,51,37,56,51,47,20,34,74,37,48,37,35,53,69,73,63,52,68,55,60,42,73,43,72,40,70,67,58,50,52,52,46,62,76,66,62,71,60,72,76,59,65,74,64,83,130,130,87,72,44,29,32,25,50,35,42,10,69,39,50,46,73,49,69,65,52,47,51,48,29,40,52,49,24,54,50,30,50,77,69,42,33,29,43,32,35,62,30,44,51,42,33,33,39,18,43,26,50,51,44,22,45,75,72,70,38,54,33,36,21,34,35,24,56,74,43,53,76,51,41,59,57,43,85,81,53,74,41,76,47,75,33,85,35,70,59,51,26,55,52,51,49,58,72,64,31,57,33,39,36,29,47,72,34,23,52,58,26,51,18,55,53,28,39,56,52,32,34,34,49,72,51,78,43,65,58,54,39,35,37,49,25,57,92,58,68,45,51,41,53,51,51,37,56,50,48,22,35,75,37,48,36,34,53,70,73,62,55,68,54,58,42,71,42,73,41,70,67,58,51,51,53,46,62,74,66,62,70,59,74,75,60,65,74,65,83,131